Protein AF-A0A0J6RVB4-F1 (afdb_monomer_lite)

Foldseek 3Di:
DDDDDDPCPVVVVVVVVVVVVVVVCVVPPPPDDPVVVVVVVVVCVVVVCVVPVPPPPDPDPPPPVVVVVLLVVLVVLLVQLVVLLVLLLVLLVLDPDPQLSVLSVLLSVLSVVLNVLCVVPSVLCVLCVCVSPPLSNVSSVLSVVLSVLVPDPDRDVVVNVVSSVVSVVSSVVSVVSSVVSVPDPCVVVVVVVVVVVVVVVVCVVVPDDDDDDDDDDDDDDDD

Radius of gyration: 32.38 Å; chains: 1; bounding box: 74×53×108 Å

Organism: NCBI:txid270351

Sequence (223 aa):
MIRLPRPGAAADLWAGLAGGAFAPLAAFGLGLPLWVALPGAVLVFAGLRLVLAPRAPFEGLDRAALDGAALDLAGEVLAAARGDLARLREAARTVRAPEPRARLERLHAVAVATAERVEREPRRLNAARRLLTYYLPAAVRLGEGYRILEGAHRPDPARLAAAAAMIGNLDAVFSRHADRLDAPEIEGLDVELKLLADAIRAEERGGAPEPGPASPKDTASWR

InterPro domains:
  IPR018770 5-bromo-4-chloroindolyl phosphate hydrolysis protein [PF10112] (15-195)

Structure (mmCIF, N/CA/C/O backbone):
data_AF-A0A0J6RVB4-F1
#
_entry.id   AF-A0A0J6RVB4-F1
#
loop_
_atom_site.group_PDB
_atom_site.id
_atom_site.type_symbol
_atom_site.label_atom_id
_atom_site.label_alt_id
_atom_site.label_comp_id
_atom_site.label_asym_id
_atom_site.label_entity_id
_atom_site.label_seq_id
_atom_site.pdbx_PDB_ins_code
_atom_site.Cartn_x
_atom_site.Cartn_y
_atom_site.Cartn_z
_atom_site.occupancy
_atom_site.B_iso_or_equiv
_atom_site.auth_seq_id
_atom_site.auth_comp_id
_atom_site.auth_asym_id
_atom_site.auth_atom_id
_atom_site.pdbx_PDB_model_num
ATOM 1 N N . MET A 1 1 ? 55.584 -8.023 -18.024 1.00 41.16 1 MET A N 1
ATOM 2 C CA . MET A 1 1 ? 54.137 -8.084 -18.335 1.00 41.16 1 MET A CA 1
ATOM 3 C C . MET A 1 1 ? 53.705 -6.719 -18.848 1.00 41.16 1 MET A C 1
ATOM 5 O O . MET A 1 1 ? 53.807 -5.744 -18.119 1.00 41.16 1 MET A O 1
ATOM 9 N N . ILE A 1 2 ? 53.359 -6.647 -20.132 1.00 46.03 2 ILE A N 1
ATOM 10 C CA . ILE A 1 2 ? 53.139 -5.419 -20.909 1.00 46.03 2 ILE A CA 1
ATOM 11 C C . ILE A 1 2 ? 51.652 -5.053 -20.824 1.00 46.03 2 ILE A C 1
ATOM 13 O O . ILE A 1 2 ? 50.794 -5.889 -21.100 1.00 46.03 2 ILE A O 1
ATOM 17 N N . ARG A 1 3 ? 51.343 -3.825 -20.395 1.00 49.94 3 ARG A N 1
ATOM 18 C CA . ARG A 1 3 ? 49.974 -3.328 -20.200 1.00 49.94 3 ARG A CA 1
ATOM 19 C C . ARG A 1 3 ? 49.487 -2.702 -21.510 1.00 49.94 3 ARG A C 1
ATOM 21 O O . ARG A 1 3 ? 50.007 -1.670 -21.919 1.00 49.94 3 ARG A O 1
ATOM 28 N N . LEU A 1 4 ? 48.528 -3.344 -22.175 1.00 58.59 4 LEU A N 1
ATOM 29 C CA . LEU A 1 4 ? 47.932 -2.845 -23.417 1.00 58.59 4 LEU A CA 1
ATOM 30 C C . LEU A 1 4 ? 47.050 -1.601 -23.149 1.00 58.59 4 LEU A C 1
ATOM 32 O O . LEU A 1 4 ? 46.290 -1.602 -22.174 1.00 58.59 4 LEU A O 1
ATOM 36 N N . PRO A 1 5 ? 47.125 -0.549 -23.987 1.00 53.44 5 PRO A N 1
ATOM 37 C CA . PRO A 1 5 ? 46.263 0.630 -23.900 1.00 53.44 5 PRO A CA 1
ATOM 38 C C . PRO A 1 5 ? 44.838 0.343 -24.413 1.00 53.44 5 PRO A C 1
ATOM 40 O O . PRO A 1 5 ? 44.642 -0.410 -25.365 1.00 53.44 5 PRO A O 1
ATOM 43 N N . ARG A 1 6 ? 43.832 0.943 -23.758 1.00 57.62 6 ARG A N 1
ATOM 44 C CA . ARG A 1 6 ? 42.401 0.750 -24.055 1.00 57.62 6 ARG A CA 1
ATOM 45 C C . ARG A 1 6 ? 41.990 1.435 -25.377 1.00 57.62 6 ARG A C 1
ATOM 47 O O . ARG A 1 6 ? 42.339 2.598 -25.566 1.00 57.62 6 ARG A O 1
ATOM 54 N N . PRO A 1 7 ? 41.178 0.782 -26.232 1.00 48.16 7 PRO A N 1
ATOM 55 C CA . PRO A 1 7 ? 40.818 1.259 -27.577 1.00 48.16 7 PRO A CA 1
ATOM 56 C C . PRO A 1 7 ? 39.821 2.438 -27.637 1.00 48.16 7 PRO A C 1
ATOM 58 O O . PRO A 1 7 ? 39.434 2.839 -28.728 1.00 48.16 7 PRO A O 1
ATOM 61 N N . GLY A 1 8 ? 39.402 3.018 -26.505 1.00 48.09 8 GLY A N 1
ATOM 62 C CA . GLY A 1 8 ? 38.410 4.109 -26.472 1.00 48.09 8 GLY A CA 1
ATOM 63 C C . GLY A 1 8 ? 38.984 5.527 -26.588 1.00 48.09 8 GLY A C 1
ATOM 64 O O . GLY A 1 8 ? 38.311 6.423 -27.079 1.00 48.09 8 GLY A O 1
ATOM 65 N N . ALA A 1 9 ? 40.249 5.740 -26.210 1.00 49.03 9 ALA A N 1
ATOM 66 C CA . ALA A 1 9 ? 40.800 7.093 -26.058 1.00 49.03 9 ALA A CA 1
ATOM 67 C C . ALA A 1 9 ? 40.986 7.854 -27.387 1.00 49.03 9 ALA A C 1
ATOM 69 O O . ALA A 1 9 ? 40.991 9.081 -27.402 1.00 49.03 9 ALA A O 1
ATOM 70 N N . ALA A 1 10 ? 41.131 7.140 -28.509 1.00 45.62 10 ALA A N 1
ATOM 71 C CA . ALA A 1 10 ? 41.283 7.762 -29.823 1.00 45.62 10 ALA A CA 1
ATOM 72 C C . ALA A 1 10 ? 39.950 8.299 -30.371 1.00 45.62 10 ALA A C 1
ATOM 74 O O . ALA A 1 10 ? 39.941 9.333 -31.031 1.00 45.62 10 ALA A O 1
ATOM 75 N N . ALA A 1 11 ? 38.826 7.639 -30.070 1.00 49.59 11 ALA A N 1
ATOM 76 C CA . ALA A 1 11 ? 37.505 8.054 -30.543 1.00 49.59 11 ALA A CA 1
ATOM 77 C C . ALA A 1 11 ? 37.035 9.357 -29.868 1.00 49.59 11 ALA A C 1
ATOM 79 O O . ALA A 1 11 ? 36.482 10.232 -30.534 1.00 49.59 11 ALA A O 1
ATOM 80 N N . ASP A 1 12 ? 37.357 9.530 -28.583 1.00 47.81 12 ASP A N 1
ATOM 81 C CA . ASP A 1 12 ? 37.011 10.732 -27.813 1.00 47.81 12 ASP A CA 1
ATOM 82 C C . ASP A 1 12 ? 37.795 11.977 -28.276 1.00 47.81 12 ASP A C 1
ATOM 84 O O . ASP A 1 12 ? 37.281 13.098 -28.250 1.00 47.81 12 ASP A O 1
ATOM 88 N N . LEU A 1 13 ? 39.020 11.786 -28.784 1.00 51.34 13 LEU A N 1
ATOM 89 C CA . LEU A 1 13 ? 39.853 12.855 -29.349 1.00 51.34 13 LEU A CA 1
ATOM 90 C C . LEU A 1 13 ? 39.328 13.361 -30.704 1.00 51.34 13 LEU A C 1
ATOM 92 O O . LEU A 1 13 ? 39.342 14.568 -30.951 1.00 51.34 13 LEU A O 1
ATOM 96 N N . TRP A 1 14 ? 38.809 12.476 -31.561 1.00 45.69 14 TRP A N 1
ATOM 97 C CA . TRP A 1 14 ? 38.204 12.871 -32.841 1.00 45.69 14 TRP A CA 1
ATOM 98 C C . TRP A 1 14 ? 36.837 13.547 -32.661 1.00 45.69 14 TRP A C 1
ATOM 100 O O . TRP A 1 14 ? 36.524 14.500 -33.380 1.00 45.69 14 TRP A O 1
ATOM 110 N N . ALA A 1 15 ? 36.059 13.128 -31.658 1.00 46.69 15 ALA A N 1
ATOM 111 C CA . ALA A 1 15 ? 34.781 13.752 -31.313 1.00 46.69 15 ALA A CA 1
ATOM 112 C C . ALA A 1 15 ? 34.950 15.180 -30.753 1.00 46.69 15 ALA A C 1
ATOM 114 O O . ALA A 1 15 ? 34.171 16.074 -31.090 1.00 46.69 15 ALA A O 1
ATOM 115 N N . GLY A 1 16 ? 36.005 15.425 -29.965 1.00 43.97 16 GLY A N 1
ATOM 116 C CA . GLY A 1 16 ? 36.343 16.766 -29.471 1.00 43.97 16 GLY A CA 1
ATOM 117 C C . GLY A 1 16 ? 36.806 17.730 -30.573 1.00 43.97 16 GLY A C 1
ATOM 118 O O . GLY A 1 16 ? 36.459 18.912 -30.552 1.00 43.97 16 GLY A O 1
ATOM 119 N N . LEU A 1 17 ? 37.538 17.228 -31.573 1.00 45.09 17 LEU A N 1
ATOM 120 C CA . LEU A 1 17 ? 38.109 18.042 -32.653 1.00 45.09 17 LEU A CA 1
ATOM 121 C C . LEU A 1 17 ? 37.057 18.459 -33.700 1.00 45.09 17 LEU A C 1
ATOM 123 O O . LEU A 1 17 ? 37.093 19.586 -34.194 1.00 45.09 17 LEU A O 1
ATOM 127 N N . ALA A 1 18 ? 36.066 17.600 -33.968 1.00 46.75 18 ALA A N 1
ATOM 128 C CA . ALA A 1 18 ? 34.938 17.920 -34.847 1.00 46.75 18 ALA A CA 1
ATOM 129 C C . ALA A 1 18 ? 33.979 18.967 -34.239 1.00 46.75 18 ALA A C 1
ATOM 131 O O . ALA A 1 18 ? 33.452 19.814 -34.961 1.00 46.75 18 ALA A O 1
ATOM 132 N N . GLY A 1 19 ? 33.791 18.963 -32.913 1.00 40.56 19 GLY A N 1
ATOM 133 C CA . GLY A 1 19 ? 32.972 19.961 -32.212 1.00 40.56 19 GLY A CA 1
ATOM 134 C C . GLY A 1 19 ? 33.641 21.336 -32.085 1.00 40.56 19 GLY A C 1
ATOM 135 O O . GLY A 1 19 ? 32.970 22.362 -32.195 1.00 40.56 19 GLY A O 1
ATOM 136 N N . GLY A 1 20 ? 34.968 21.373 -31.907 1.00 45.72 20 GLY A N 1
ATOM 137 C CA . GLY A 1 20 ? 35.733 22.615 -31.736 1.00 45.72 20 GLY A CA 1
ATOM 138 C C . GLY A 1 20 ? 35.886 23.460 -33.008 1.00 45.72 20 GLY A C 1
ATOM 139 O O . GLY A 1 20 ? 35.972 24.684 -32.920 1.00 45.72 20 GLY A O 1
ATOM 140 N N . ALA A 1 21 ? 35.874 22.837 -34.192 1.00 46.41 21 ALA A N 1
ATOM 141 C CA . ALA A 1 21 ? 36.071 23.531 -35.471 1.00 46.41 21 ALA A CA 1
ATOM 142 C C . ALA A 1 21 ? 34.792 24.172 -36.048 1.00 46.41 21 ALA A C 1
ATOM 144 O O . ALA A 1 21 ? 34.880 25.072 -36.883 1.00 46.41 21 ALA A O 1
ATOM 145 N N . PHE A 1 22 ? 33.603 23.763 -35.593 1.00 46.84 22 PHE A N 1
ATOM 146 C CA . PHE A 1 22 ? 32.331 24.269 -36.124 1.00 46.84 22 PHE A CA 1
ATOM 147 C C . PHE A 1 22 ? 32.024 25.709 -35.674 1.00 46.84 22 PHE A C 1
ATOM 149 O O . PHE A 1 22 ? 31.502 26.517 -36.443 1.00 46.84 22 PHE A O 1
ATOM 156 N N . ALA A 1 23 ? 32.402 26.056 -34.442 1.00 42.44 23 ALA A N 1
ATOM 157 C CA . ALA A 1 23 ? 32.158 27.373 -33.858 1.00 42.44 23 ALA A CA 1
ATOM 158 C C . ALA A 1 23 ? 32.896 28.537 -34.569 1.00 42.44 23 ALA A C 1
ATOM 160 O O . ALA A 1 23 ? 32.249 29.550 -34.846 1.00 42.44 23 ALA A O 1
ATOM 161 N N . PRO A 1 24 ? 34.197 28.442 -34.925 1.00 43.59 24 PRO A N 1
ATOM 162 C CA . PRO A 1 24 ? 34.885 29.532 -35.623 1.00 43.59 24 PRO A CA 1
ATOM 163 C C . PRO A 1 24 ? 34.511 29.646 -37.111 1.00 43.59 24 PRO A C 1
ATOM 165 O O . PRO A 1 24 ? 34.445 30.761 -37.628 1.00 43.59 24 PRO A O 1
ATOM 168 N N . LEU A 1 25 ? 34.204 28.532 -37.791 1.00 43.38 25 LEU A N 1
ATOM 169 C CA . LEU A 1 25 ? 33.801 28.524 -39.208 1.00 43.38 25 LEU A CA 1
ATOM 170 C C . LEU A 1 25 ? 32.462 29.243 -39.442 1.00 43.38 25 LEU A C 1
ATOM 172 O O . LEU A 1 25 ? 32.324 29.987 -40.413 1.00 43.38 25 LEU A O 1
ATOM 176 N N . ALA A 1 26 ? 31.503 29.091 -38.523 1.00 43.50 26 ALA A N 1
ATOM 177 C CA . ALA A 1 26 ? 30.221 29.796 -38.582 1.00 43.50 26 ALA A CA 1
ATOM 178 C C . ALA A 1 26 ? 30.345 31.296 -38.248 1.00 43.50 26 ALA A C 1
ATOM 180 O O . ALA A 1 26 ? 29.621 32.115 -38.814 1.00 43.50 26 ALA A O 1
ATOM 181 N N . ALA A 1 27 ? 31.274 31.665 -37.359 1.00 44.88 27 ALA A N 1
ATOM 182 C CA . ALA A 1 27 ? 31.467 33.050 -36.928 1.00 44.88 27 ALA A CA 1
ATOM 183 C C . ALA A 1 27 ? 32.209 33.911 -37.968 1.00 44.88 27 ALA A C 1
ATOM 185 O O . ALA A 1 27 ? 31.836 35.063 -38.177 1.00 44.88 27 ALA A O 1
ATOM 186 N N . PHE A 1 28 ? 33.232 33.366 -38.640 1.00 49.12 28 PHE A N 1
ATOM 187 C CA . PHE A 1 28 ? 34.043 34.123 -39.607 1.00 49.12 28 PHE A CA 1
ATOM 188 C C . PHE A 1 28 ? 33.525 34.065 -41.056 1.00 49.12 28 PHE A C 1
ATOM 190 O O . PHE A 1 28 ? 33.861 34.947 -41.841 1.00 49.12 28 PHE A O 1
ATOM 197 N N . GLY A 1 29 ? 32.706 33.067 -41.424 1.00 48.53 29 GLY A N 1
ATOM 198 C CA . GLY A 1 29 ? 32.275 32.854 -42.814 1.00 48.53 29 GLY A CA 1
ATOM 199 C C . GLY A 1 29 ? 31.040 33.641 -43.279 1.00 48.53 29 GLY A C 1
ATOM 200 O O . GLY A 1 29 ? 30.936 33.930 -44.467 1.00 48.53 29 GLY A O 1
ATOM 201 N N . LEU A 1 30 ? 30.102 33.990 -42.384 1.00 45.28 30 LEU A N 1
ATOM 202 C CA . LEU A 1 30 ? 28.790 34.553 -42.771 1.00 45.28 30 LEU A CA 1
ATOM 203 C C . LEU A 1 30 ? 28.496 35.986 -42.282 1.00 45.28 30 LEU A C 1
ATOM 205 O O . LEU A 1 30 ? 27.428 36.510 -42.587 1.00 45.28 30 LEU A O 1
ATOM 209 N N . GLY A 1 31 ? 29.406 36.636 -41.544 1.00 48.66 31 GLY A N 1
ATOM 210 C CA . GLY A 1 31 ? 29.292 38.066 -41.202 1.00 48.66 31 GLY A CA 1
ATOM 211 C C . GLY A 1 31 ? 28.037 38.472 -40.409 1.00 48.66 31 GLY A C 1
ATOM 212 O O . GLY A 1 31 ? 27.556 39.594 -40.556 1.00 48.66 31 GLY A O 1
ATOM 213 N N . LEU A 1 32 ? 27.481 37.576 -39.586 1.00 47.69 32 LEU A N 1
ATOM 214 C CA . LEU A 1 32 ? 26.250 37.821 -38.825 1.00 47.69 32 LEU A CA 1
ATOM 215 C C . LEU A 1 32 ? 26.537 38.362 -37.406 1.00 47.69 32 LEU A C 1
ATOM 217 O O . LEU A 1 32 ? 27.448 37.873 -36.734 1.00 47.69 32 LEU A O 1
ATOM 221 N N . PRO A 1 33 ? 25.756 39.343 -36.909 1.00 51.59 33 PRO A N 1
ATOM 222 C CA . PRO A 1 33 ? 25.956 39.947 -35.592 1.00 51.59 33 PRO A CA 1
ATOM 223 C C . PRO A 1 33 ? 25.782 38.930 -34.449 1.00 51.59 33 PRO A C 1
ATOM 225 O O . PRO A 1 33 ? 24.832 38.143 -34.422 1.00 51.59 33 PRO A O 1
ATOM 228 N N . LEU A 1 34 ? 26.687 38.999 -33.463 1.00 47.97 34 LEU A N 1
ATOM 229 C CA . LEU A 1 34 ? 26.862 38.048 -32.347 1.00 47.97 34 LEU A CA 1
ATOM 230 C C . LEU A 1 34 ? 25.583 37.713 -31.557 1.00 47.97 34 LEU A C 1
ATOM 232 O O . LEU A 1 34 ? 25.482 36.640 -30.966 1.00 47.97 34 LEU A O 1
ATOM 236 N N . TRP A 1 35 ? 24.590 38.600 -31.566 1.00 49.06 35 TRP A N 1
ATOM 237 C CA . TRP A 1 35 ? 23.350 38.448 -30.804 1.00 49.06 35 TRP A CA 1
ATOM 238 C C . TRP A 1 35 ? 22.371 37.435 -31.422 1.00 49.06 35 TRP A C 1
ATOM 240 O O . TRP A 1 35 ? 21.562 36.863 -30.698 1.00 49.06 35 TRP A O 1
ATOM 250 N N . VAL A 1 36 ? 22.468 37.159 -32.729 1.00 47.66 36 VAL A N 1
ATOM 251 C CA . VAL A 1 36 ? 21.649 36.136 -33.420 1.00 47.66 36 VAL A CA 1
ATOM 252 C C . VAL A 1 36 ? 22.381 34.790 -33.488 1.00 47.66 36 VAL A C 1
ATOM 254 O O . VAL A 1 36 ? 21.761 33.728 -33.441 1.00 47.66 36 VAL A O 1
ATOM 257 N N . ALA A 1 37 ? 23.714 34.822 -33.520 1.00 46.19 37 ALA A N 1
ATOM 258 C CA . ALA A 1 37 ? 24.545 33.623 -33.552 1.00 46.19 37 ALA A CA 1
ATOM 259 C C . ALA A 1 37 ? 24.445 32.794 -32.258 1.00 46.19 37 ALA A C 1
ATOM 261 O O . ALA A 1 37 ? 24.482 31.568 -32.313 1.00 46.19 37 ALA A O 1
ATOM 262 N N . LEU A 1 38 ? 24.267 33.443 -31.103 1.00 49.16 38 LEU A N 1
ATOM 263 C CA . LEU A 1 38 ? 24.207 32.781 -29.795 1.00 49.16 38 LEU A CA 1
ATOM 264 C C . LEU A 1 38 ? 22.963 31.878 -29.628 1.00 49.16 38 LEU A C 1
ATOM 266 O O . LEU A 1 38 ? 23.134 30.697 -29.320 1.00 49.16 38 LEU A O 1
ATOM 270 N N . PRO A 1 39 ? 21.725 32.335 -29.911 1.00 48.72 39 PRO A N 1
ATOM 271 C CA . PRO A 1 39 ? 20.562 31.449 -29.916 1.00 48.72 39 PRO A CA 1
ATOM 272 C C . PRO A 1 39 ? 20.583 30.458 -31.086 1.00 48.72 39 PRO A C 1
ATOM 274 O O . PRO A 1 39 ? 20.174 29.316 -30.902 1.00 48.72 39 PRO A O 1
ATOM 277 N N . GLY A 1 40 ? 21.111 30.839 -32.256 1.00 47.38 40 GLY A N 1
ATOM 278 C CA . GLY A 1 40 ? 21.265 29.929 -33.396 1.00 47.38 40 GLY A CA 1
ATOM 279 C C . GLY A 1 40 ? 22.190 28.747 -33.094 1.00 47.38 40 GLY A C 1
ATOM 280 O O . GLY A 1 40 ? 21.853 27.608 -33.403 1.00 47.38 40 GLY A O 1
ATOM 281 N N . ALA A 1 41 ? 23.311 28.983 -32.409 1.00 50.09 41 ALA A N 1
ATOM 282 C CA . ALA A 1 41 ? 24.231 27.937 -31.975 1.00 50.09 41 ALA A CA 1
ATOM 283 C C . ALA A 1 41 ? 23.614 27.034 -30.899 1.00 50.09 41 ALA A C 1
ATOM 285 O O . ALA A 1 41 ? 23.809 25.825 -30.952 1.00 50.09 41 ALA A O 1
ATOM 286 N N . VAL A 1 42 ? 22.815 27.580 -29.973 1.00 55.62 42 VAL A N 1
ATOM 287 C CA . VAL A 1 42 ? 22.045 26.774 -29.006 1.00 55.62 42 VAL A CA 1
ATOM 288 C C . VAL A 1 42 ? 20.995 25.924 -29.720 1.00 55.62 42 VAL A C 1
ATOM 290 O O . VAL A 1 42 ? 20.834 24.756 -29.379 1.00 55.62 42 VAL A O 1
ATOM 293 N N . LEU A 1 43 ? 20.316 26.465 -30.734 1.00 52.69 43 LEU A N 1
ATOM 294 C CA . LEU A 1 43 ? 19.283 25.750 -31.483 1.00 52.69 43 LEU A CA 1
ATOM 295 C C . LEU A 1 43 ? 19.872 24.655 -32.378 1.00 52.69 43 LEU A C 1
ATOM 297 O O . LEU A 1 43 ? 19.313 23.568 -32.460 1.00 52.69 43 LEU A O 1
ATOM 301 N N . VAL A 1 44 ? 21.017 24.917 -33.012 1.00 54.47 44 VAL A N 1
ATOM 302 C CA . VAL A 1 44 ? 21.750 23.929 -33.813 1.00 54.47 44 VAL A CA 1
ATOM 303 C C . VAL A 1 44 ? 22.419 22.902 -32.908 1.00 54.47 44 VAL A C 1
ATOM 305 O O . VAL A 1 44 ? 22.363 21.725 -33.220 1.00 54.47 44 VAL A O 1
ATOM 308 N N . PHE A 1 45 ? 22.969 23.282 -31.754 1.00 53.16 45 PHE A N 1
ATOM 309 C CA . PHE A 1 45 ? 23.498 22.330 -30.773 1.00 53.16 45 PHE A CA 1
ATOM 310 C C . PHE A 1 45 ? 22.386 21.459 -30.180 1.00 53.16 45 PHE A C 1
ATOM 312 O O . PHE A 1 45 ? 22.562 20.253 -30.060 1.00 53.16 45 PHE A O 1
ATOM 319 N N . ALA A 1 46 ? 21.221 22.029 -29.867 1.00 55.72 46 ALA A N 1
ATOM 320 C CA . ALA A 1 46 ? 20.057 21.281 -29.399 1.00 55.72 46 ALA A CA 1
ATOM 321 C C . ALA A 1 46 ? 19.467 20.395 -30.503 1.00 55.72 46 ALA A C 1
ATOM 323 O O . ALA A 1 46 ? 19.166 19.234 -30.250 1.00 55.72 46 ALA A O 1
ATOM 324 N N . GLY A 1 47 ? 19.350 20.907 -31.729 1.00 53.16 47 GLY A N 1
ATOM 325 C CA . GLY A 1 47 ? 18.840 20.177 -32.888 1.00 53.16 47 GLY A CA 1
ATOM 326 C C . GLY A 1 47 ? 19.777 19.053 -33.317 1.00 53.16 47 GLY A C 1
ATOM 327 O O . GLY A 1 47 ? 19.336 17.925 -33.509 1.00 53.16 47 GLY A O 1
ATOM 328 N N . LEU A 1 48 ? 21.081 19.316 -33.367 1.00 54.78 48 LEU A N 1
ATOM 329 C CA . LEU A 1 48 ? 22.097 18.315 -33.666 1.00 54.78 48 LEU A CA 1
ATOM 330 C C . LEU A 1 48 ? 22.211 17.308 -32.521 1.00 54.78 48 LEU A C 1
ATOM 332 O O . LEU A 1 48 ? 22.296 16.123 -32.794 1.00 54.78 48 LEU A O 1
ATOM 336 N N . ARG A 1 49 ? 22.093 17.721 -31.252 1.00 53.72 49 ARG A N 1
ATOM 337 C CA . ARG A 1 49 ? 21.992 16.797 -30.109 1.00 53.72 49 ARG A CA 1
ATOM 338 C C . ARG A 1 49 ? 20.723 15.949 -30.158 1.00 53.72 49 ARG A C 1
ATOM 340 O O . ARG A 1 49 ? 20.775 14.807 -29.736 1.00 53.72 49 ARG A O 1
ATOM 347 N N . LEU A 1 50 ? 19.603 16.465 -30.662 1.00 57.03 50 LEU A N 1
ATOM 348 C CA . LEU A 1 50 ? 18.350 15.714 -30.805 1.00 57.03 50 LEU A CA 1
ATOM 349 C C . LEU A 1 50 ? 18.395 14.728 -31.987 1.00 57.03 50 LEU A C 1
ATOM 351 O O . LEU A 1 50 ? 17.757 13.681 -31.933 1.00 57.03 50 LEU A O 1
ATOM 355 N N . VAL A 1 51 ? 19.134 15.066 -33.049 1.00 56.38 51 VAL A N 1
ATOM 356 C CA . VAL A 1 51 ? 19.287 14.250 -34.267 1.00 56.38 51 VAL A CA 1
ATOM 357 C C . VAL A 1 51 ? 20.424 13.226 -34.142 1.00 56.38 51 VAL A C 1
ATOM 359 O O . VAL A 1 51 ? 20.273 12.109 -34.628 1.00 56.38 51 VAL A O 1
ATOM 362 N N . LEU A 1 52 ? 21.528 13.566 -33.464 1.00 50.31 52 LEU A N 1
ATOM 363 C CA . LEU A 1 52 ? 22.628 12.647 -33.128 1.00 50.31 52 LEU A CA 1
ATOM 364 C C . LEU A 1 52 ? 22.422 11.918 -31.797 1.00 50.31 52 LEU A C 1
ATOM 366 O O . LEU A 1 52 ? 23.185 10.996 -31.521 1.00 50.31 52 LEU A O 1
ATOM 370 N N . ALA A 1 53 ? 21.427 12.278 -30.975 1.00 44.31 53 ALA A N 1
ATOM 371 C CA . ALA A 1 53 ? 20.971 11.381 -29.920 1.00 44.31 53 ALA A CA 1
ATOM 372 C C . ALA A 1 53 ? 20.413 10.139 -30.622 1.00 44.31 53 ALA A C 1
ATOM 374 O O . ALA A 1 53 ? 19.375 10.236 -31.286 1.00 44.31 53 ALA A O 1
ATOM 375 N N . PRO A 1 54 ? 21.095 8.986 -30.529 1.00 41.50 54 PRO A N 1
ATOM 376 C CA . PRO A 1 54 ? 20.622 7.789 -31.182 1.00 41.50 54 PRO A CA 1
ATOM 377 C C . PRO A 1 54 ? 19.263 7.478 -30.570 1.00 41.50 54 PRO A C 1
ATOM 379 O O . PRO A 1 54 ? 19.127 7.293 -29.358 1.00 41.50 54 PRO A O 1
ATOM 382 N N . ARG A 1 55 ? 18.234 7.448 -31.415 1.00 49.62 55 ARG A N 1
ATOM 383 C CA . ARG A 1 55 ? 16.910 6.920 -31.083 1.00 49.62 55 ARG A CA 1
ATOM 384 C C . ARG A 1 55 ? 16.982 5.395 -30.915 1.00 49.62 55 ARG A C 1
ATOM 386 O O . ARG A 1 55 ? 16.314 4.660 -31.626 1.00 49.62 55 ARG A O 1
ATOM 393 N N . ALA A 1 56 ? 17.822 4.940 -29.990 1.00 54.44 56 ALA A N 1
ATOM 394 C CA . ALA A 1 56 ? 18.001 3.552 -29.586 1.00 54.44 56 ALA A CA 1
ATOM 395 C C . ALA A 1 56 ? 18.574 3.496 -28.153 1.00 54.44 56 ALA A C 1
ATOM 397 O O . ALA A 1 56 ? 19.758 3.208 -27.985 1.00 54.44 56 ALA A O 1
ATOM 398 N N . PRO A 1 57 ? 17.802 3.791 -27.085 1.00 46.03 57 PRO A N 1
ATOM 399 C CA . PRO A 1 57 ? 18.380 3.785 -25.742 1.00 46.03 57 PRO A CA 1
ATOM 400 C C . PRO A 1 57 ? 18.489 2.381 -25.115 1.00 46.03 57 PRO A C 1
ATOM 402 O O . PRO A 1 57 ? 19.078 2.265 -24.046 1.00 46.03 57 PRO A O 1
ATOM 405 N N . PHE A 1 58 ? 17.921 1.319 -25.711 1.00 49.91 58 PHE A N 1
ATOM 406 C CA . PHE A 1 58 ? 17.536 0.119 -24.941 1.00 49.91 58 PHE A CA 1
ATOM 407 C C . PHE A 1 58 ? 17.900 -1.252 -25.527 1.00 49.91 58 PHE A C 1
ATOM 409 O O . PHE A 1 58 ? 17.318 -2.252 -25.116 1.00 49.91 58 PHE A O 1
ATOM 416 N N . GLU A 1 59 ? 18.860 -1.369 -26.443 1.00 49.84 59 GLU A N 1
ATOM 417 C CA . GLU A 1 59 ? 19.167 -2.704 -26.992 1.00 49.84 59 GLU A CA 1
ATOM 418 C C . GLU A 1 59 ? 20.185 -3.513 -26.171 1.00 49.84 59 GLU A C 1
ATOM 420 O O . GLU A 1 59 ? 20.179 -4.746 -26.213 1.00 49.84 59 GLU A O 1
ATOM 425 N N . GLY A 1 60 ? 20.978 -2.861 -25.314 1.00 53.00 60 GLY A N 1
ATOM 426 C CA . GLY A 1 60 ? 21.983 -3.570 -24.514 1.00 53.00 60 GLY A CA 1
ATOM 427 C C . GLY A 1 60 ? 22.685 -2.782 -23.413 1.00 53.00 60 GLY A C 1
ATOM 428 O O . GLY A 1 60 ? 23.627 -3.311 -22.829 1.00 53.00 60 GLY A O 1
ATOM 429 N N . LEU A 1 61 ? 22.246 -1.556 -23.098 1.00 51.00 61 LEU A N 1
ATOM 430 C CA . LEU A 1 61 ? 22.736 -0.816 -21.933 1.00 51.00 61 LEU A CA 1
ATOM 431 C C . LEU A 1 61 ? 22.134 -1.426 -20.660 1.00 51.00 61 LEU A C 1
ATOM 433 O O . LEU A 1 61 ? 21.128 -0.985 -20.117 1.00 51.00 61 LEU A O 1
ATOM 437 N N . ASP A 1 62 ? 22.798 -2.504 -20.258 1.00 53.06 62 ASP A N 1
ATOM 438 C CA . ASP A 1 62 ? 22.911 -3.004 -18.901 1.00 53.06 62 ASP A CA 1
ATOM 439 C C . ASP A 1 62 ? 21.621 -3.552 -18.281 1.00 53.06 62 ASP A C 1
ATOM 441 O O . ASP A 1 62 ? 21.245 -3.191 -17.174 1.00 53.06 62 ASP A O 1
ATOM 445 N N . ARG A 1 63 ? 20.952 -4.499 -18.963 1.00 56.56 63 ARG A N 1
ATOM 446 C CA . ARG A 1 63 ? 19.860 -5.286 -18.345 1.00 56.56 63 ARG A CA 1
ATOM 447 C C . ARG A 1 63 ? 20.275 -5.840 -16.980 1.00 56.56 63 ARG A C 1
ATOM 449 O O . ARG A 1 63 ? 19.473 -5.804 -16.066 1.00 56.56 63 ARG A O 1
ATOM 456 N N . ALA A 1 64 ? 21.535 -6.257 -16.823 1.00 61.56 64 ALA A N 1
ATOM 457 C CA . ALA A 1 64 ? 22.074 -6.719 -15.548 1.00 61.56 64 ALA A CA 1
ATOM 458 C C . ALA A 1 64 ? 22.162 -5.602 -14.488 1.00 61.56 64 ALA A C 1
ATOM 460 O O . ALA A 1 64 ? 21.764 -5.832 -13.348 1.00 61.56 64 ALA A O 1
ATOM 461 N N . ALA A 1 65 ? 22.623 -4.393 -14.833 1.00 62.19 65 ALA A N 1
ATOM 462 C CA . ALA A 1 65 ? 22.629 -3.272 -13.886 1.00 62.19 65 ALA A CA 1
ATOM 463 C C . ALA A 1 65 ? 21.226 -2.700 -13.618 1.00 62.19 65 ALA A C 1
ATOM 465 O O . ALA A 1 65 ? 20.949 -2.274 -12.500 1.00 62.19 65 ALA A O 1
ATOM 466 N N . LEU A 1 66 ? 20.324 -2.724 -14.602 1.00 64.38 66 LEU A N 1
ATOM 467 C CA . LEU A 1 66 ? 18.914 -2.360 -14.439 1.00 64.38 66 LEU A CA 1
ATOM 468 C C . LEU A 1 66 ? 18.172 -3.381 -13.570 1.00 64.38 66 LEU A C 1
ATOM 470 O O . LEU A 1 66 ? 17.400 -2.982 -12.704 1.00 64.38 66 LEU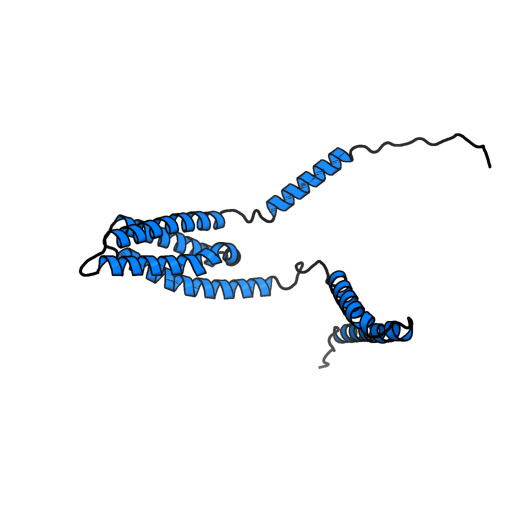 A O 1
ATOM 474 N N . ASP A 1 67 ? 18.432 -4.677 -13.756 1.00 70.88 67 ASP A N 1
ATOM 475 C CA . ASP A 1 67 ? 17.891 -5.750 -12.919 1.00 70.88 67 ASP A CA 1
ATOM 476 C C . ASP A 1 67 ? 18.462 -5.655 -11.492 1.00 70.88 67 ASP A C 1
ATOM 478 O O . ASP A 1 67 ? 17.708 -5.790 -10.533 1.00 70.88 67 ASP A O 1
ATOM 482 N N . GLY A 1 68 ? 19.754 -5.336 -11.329 1.00 76.50 68 GLY A N 1
ATOM 483 C CA . GLY A 1 68 ? 20.376 -5.069 -10.025 1.00 76.50 68 GLY A CA 1
ATOM 484 C C . GLY A 1 68 ? 19.760 -3.865 -9.304 1.00 76.50 68 GLY A C 1
ATOM 485 O O . GLY A 1 68 ? 19.317 -3.984 -8.167 1.00 76.50 68 GLY A O 1
ATOM 486 N N . ALA A 1 69 ? 19.622 -2.729 -9.990 1.00 76.81 69 ALA A N 1
ATOM 487 C CA . ALA A 1 69 ? 18.968 -1.546 -9.431 1.00 76.81 69 ALA A CA 1
ATOM 488 C C . ALA A 1 69 ? 17.477 -1.788 -9.119 1.00 76.81 69 ALA A C 1
ATOM 490 O O . ALA A 1 69 ? 16.953 -1.265 -8.135 1.00 76.81 69 ALA A O 1
ATOM 491 N N . ALA A 1 70 ? 16.780 -2.586 -9.935 1.00 78.06 70 ALA A N 1
ATOM 492 C CA . ALA A 1 70 ? 15.398 -2.982 -9.677 1.00 78.06 70 ALA A CA 1
ATOM 493 C C . ALA A 1 70 ? 15.285 -3.909 -8.457 1.00 78.06 70 ALA A C 1
ATOM 495 O O . ALA A 1 70 ? 14.345 -3.756 -7.677 1.00 78.06 70 ALA A O 1
ATOM 496 N N . LEU A 1 71 ? 16.236 -4.831 -8.275 1.00 85.00 71 LEU A N 1
ATOM 497 C CA . LEU A 1 71 ? 16.337 -5.701 -7.101 1.00 85.00 71 LEU A CA 1
ATOM 498 C C . LEU A 1 71 ? 16.571 -4.894 -5.822 1.00 85.00 71 LEU A C 1
ATOM 500 O O . LEU A 1 71 ? 15.839 -5.087 -4.851 1.00 85.00 71 LEU A O 1
ATOM 504 N N . ASP A 1 72 ? 17.525 -3.964 -5.838 1.00 86.94 72 ASP A N 1
ATOM 505 C CA . ASP A 1 72 ? 17.833 -3.108 -4.686 1.00 86.94 72 ASP A CA 1
ATOM 506 C C . ASP A 1 72 ? 16.613 -2.263 -4.292 1.00 86.94 72 ASP A C 1
ATOM 508 O O . ASP A 1 72 ? 16.168 -2.272 -3.142 1.00 86.94 72 ASP A O 1
ATOM 512 N N . LEU A 1 73 ? 15.988 -1.613 -5.276 1.00 84.81 73 LEU A N 1
ATOM 513 C CA . LEU A 1 73 ? 14.797 -0.794 -5.070 1.00 84.81 73 LEU A CA 1
ATOM 514 C C . LEU A 1 73 ? 13.590 -1.616 -4.597 1.00 84.81 73 LEU A C 1
ATOM 516 O O . LEU A 1 73 ? 12.808 -1.150 -3.764 1.00 84.81 73 LEU A O 1
ATOM 520 N N . ALA A 1 74 ? 13.414 -2.834 -5.117 1.00 88.06 74 ALA A N 1
ATOM 521 C CA . ALA A 1 74 ? 12.383 -3.751 -4.640 1.00 88.06 74 ALA A CA 1
ATOM 522 C C . ALA A 1 74 ? 12.645 -4.146 -3.187 1.00 88.06 74 ALA A C 1
ATOM 524 O O . ALA A 1 74 ? 11.716 -4.122 -2.382 1.00 88.06 74 ALA A O 1
ATOM 525 N N . GLY A 1 75 ? 13.899 -4.433 -2.831 1.00 89.81 75 GLY A N 1
ATOM 526 C CA . GLY A 1 75 ? 14.317 -4.712 -1.462 1.00 89.81 75 GLY A CA 1
ATOM 527 C C . GLY A 1 75 ? 13.963 -3.579 -0.499 1.00 89.81 75 GLY A C 1
ATOM 528 O O . GLY A 1 75 ? 13.326 -3.829 0.526 1.00 89.81 75 GLY A O 1
ATOM 529 N N . GLU A 1 76 ? 14.295 -2.336 -0.853 1.00 91.44 76 GLU A N 1
ATOM 530 C CA . GLU A 1 76 ? 13.979 -1.146 -0.051 1.00 91.44 76 GLU A CA 1
ATOM 531 C C . GLU A 1 76 ? 12.469 -0.944 0.128 1.00 91.44 76 GLU A C 1
ATOM 533 O O . GLU A 1 76 ? 11.981 -0.784 1.252 1.00 91.44 76 GLU A O 1
ATOM 538 N N . VAL A 1 77 ? 11.705 -0.992 -0.970 1.00 90.50 77 VAL A N 1
ATOM 539 C CA . VAL A 1 77 ? 10.247 -0.806 -0.921 1.00 90.50 77 VAL A CA 1
ATOM 540 C C . VAL A 1 77 ? 9.581 -1.927 -0.126 1.00 90.50 77 VAL A C 1
ATOM 542 O O . VAL A 1 77 ? 8.690 -1.654 0.678 1.00 90.50 77 VAL A O 1
ATOM 545 N N . LEU A 1 78 ? 10.015 -3.177 -0.301 1.00 93.06 78 LEU A N 1
ATOM 546 C CA . LEU A 1 78 ? 9.491 -4.314 0.453 1.00 93.06 78 LEU A CA 1
ATOM 547 C C . LEU A 1 78 ? 9.866 -4.235 1.934 1.00 93.06 78 LEU A C 1
ATOM 549 O O . LEU A 1 78 ? 9.045 -4.580 2.779 1.00 93.06 78 LEU A O 1
ATOM 553 N N . ALA A 1 79 ? 11.067 -3.770 2.282 1.00 93.56 79 ALA A N 1
ATOM 554 C CA . ALA A 1 79 ? 11.458 -3.565 3.674 1.00 93.56 79 ALA A CA 1
ATOM 555 C C . ALA A 1 79 ? 10.551 -2.537 4.368 1.00 93.56 79 ALA A C 1
ATOM 557 O O . ALA A 1 79 ? 10.023 -2.819 5.447 1.00 93.56 79 ALA A O 1
ATOM 558 N N . ALA A 1 80 ? 10.295 -1.396 3.720 1.00 91.69 80 ALA A N 1
ATOM 559 C CA . ALA A 1 80 ? 9.353 -0.398 4.222 1.00 91.69 80 ALA A CA 1
ATOM 560 C C . ALA A 1 80 ? 7.923 -0.964 4.322 1.00 91.69 80 ALA A C 1
ATOM 562 O O . ALA A 1 80 ? 7.278 -0.862 5.369 1.00 91.69 80 ALA A O 1
ATOM 563 N N . ALA A 1 81 ? 7.460 -1.644 3.269 1.00 92.69 81 ALA A N 1
ATOM 564 C CA . ALA A 1 81 ? 6.128 -2.235 3.224 1.00 92.69 81 ALA A CA 1
ATOM 565 C C . ALA A 1 81 ? 5.919 -3.296 4.313 1.00 92.69 81 ALA A C 1
ATOM 567 O O . ALA A 1 81 ? 4.850 -3.330 4.912 1.00 92.69 81 ALA A O 1
ATOM 568 N N . ARG A 1 82 ? 6.920 -4.128 4.637 1.00 93.75 82 ARG A N 1
ATOM 569 C CA . ARG A 1 82 ? 6.829 -5.112 5.735 1.00 93.75 82 ARG A CA 1
ATOM 570 C C . ARG A 1 82 ? 6.530 -4.442 7.080 1.00 93.75 82 ARG A C 1
ATOM 572 O O . ARG A 1 82 ? 5.695 -4.945 7.833 1.00 93.75 82 ARG A O 1
ATOM 579 N N . GLY A 1 83 ? 7.155 -3.296 7.360 1.00 94.44 83 GLY A N 1
ATOM 580 C CA . GLY A 1 83 ? 6.855 -2.497 8.551 1.00 94.44 83 GLY A CA 1
ATOM 581 C C . GLY A 1 83 ? 5.409 -1.994 8.566 1.00 94.44 83 GLY A C 1
ATOM 582 O O . GLY A 1 83 ? 4.718 -2.095 9.582 1.00 94.44 83 GLY A O 1
ATOM 583 N N . ASP A 1 84 ? 4.914 -1.512 7.429 1.00 93.50 84 ASP A N 1
ATOM 584 C CA . ASP A 1 84 ? 3.533 -1.036 7.303 1.00 93.50 84 ASP A CA 1
ATOM 585 C C . ASP A 1 84 ? 2.499 -2.163 7.374 1.00 93.50 84 ASP A C 1
ATOM 587 O O . ASP A 1 84 ? 1.463 -2.004 8.016 1.00 93.50 84 ASP A O 1
ATOM 591 N N . LEU A 1 85 ? 2.786 -3.325 6.785 1.00 95.00 85 LEU A N 1
ATOM 592 C CA . LEU A 1 85 ? 1.947 -4.521 6.865 1.00 95.00 85 LEU A CA 1
ATOM 593 C C . LEU A 1 85 ? 1.772 -4.973 8.317 1.00 95.00 85 LEU A C 1
ATOM 595 O O . LEU A 1 85 ? 0.647 -5.225 8.753 1.00 95.00 85 LEU A O 1
ATOM 599 N N . ALA A 1 86 ? 2.859 -5.010 9.092 1.00 96.00 86 ALA A N 1
ATOM 600 C CA . ALA A 1 86 ? 2.799 -5.349 10.511 1.00 96.00 86 ALA A CA 1
ATOM 601 C C . ALA A 1 86 ? 1.908 -4.368 11.294 1.00 96.00 86 ALA A C 1
ATOM 603 O O . ALA A 1 86 ? 1.045 -4.798 12.065 1.00 96.00 86 ALA A O 1
ATOM 604 N N . ARG A 1 87 ? 2.058 -3.060 11.048 1.00 94.88 87 ARG A N 1
ATOM 605 C CA . ARG A 1 87 ? 1.225 -2.024 11.679 1.00 94.88 87 ARG A CA 1
ATOM 606 C C . ARG A 1 87 ? -0.239 -2.112 11.266 1.00 94.88 87 ARG A C 1
ATOM 608 O O . ARG A 1 87 ? -1.117 -2.011 12.118 1.00 94.88 87 ARG A O 1
ATOM 615 N N . LEU A 1 88 ? -0.518 -2.359 9.987 1.00 93.94 88 LEU A N 1
ATOM 616 C CA . LEU A 1 88 ? -1.881 -2.523 9.485 1.00 93.94 88 LEU A CA 1
ATOM 617 C C . LEU A 1 88 ? -2.561 -3.740 10.122 1.00 93.94 88 LEU A C 1
ATOM 619 O O . LEU A 1 88 ? -3.719 -3.655 10.528 1.00 93.94 88 LEU A O 1
ATOM 623 N N . ARG A 1 89 ? -1.834 -4.855 10.261 1.00 95.75 89 ARG A N 1
ATOM 624 C CA . ARG A 1 89 ? -2.327 -6.062 10.938 1.00 95.75 89 ARG A CA 1
ATOM 625 C C . ARG A 1 89 ? -2.660 -5.798 12.402 1.00 95.75 89 ARG A C 1
ATOM 627 O O . ARG A 1 89 ? -3.649 -6.325 12.905 1.00 95.75 89 ARG A O 1
ATOM 634 N N . GLU A 1 90 ? -1.831 -5.021 13.088 1.00 95.12 90 GLU A N 1
ATOM 635 C CA . GLU A 1 90 ? -2.069 -4.655 14.484 1.00 95.12 90 GLU A CA 1
ATOM 636 C C . GLU A 1 90 ? -3.265 -3.708 14.628 1.00 95.12 90 GLU A C 1
ATOM 638 O O . GLU A 1 90 ? -4.152 -3.938 15.454 1.00 95.12 90 GLU A O 1
ATOM 643 N N . ALA A 1 91 ? -3.361 -2.699 13.760 1.00 90.81 91 ALA A N 1
ATOM 644 C CA . ALA A 1 91 ? -4.519 -1.815 13.696 1.00 90.81 91 ALA A CA 1
ATOM 645 C C . ALA A 1 91 ? -5.815 -2.608 13.455 1.00 90.81 91 ALA A C 1
ATOM 647 O O . ALA A 1 91 ? -6.803 -2.396 14.150 1.00 90.81 91 ALA A O 1
ATOM 648 N N . ALA A 1 92 ? -5.800 -3.583 12.542 1.00 91.94 92 ALA A N 1
ATOM 649 C CA . ALA A 1 92 ? -6.953 -4.438 12.273 1.00 91.94 92 ALA A CA 1
ATOM 650 C C . ALA A 1 92 ? -7.376 -5.269 13.500 1.00 91.94 92 ALA A C 1
ATOM 652 O O . ALA A 1 92 ? -8.563 -5.353 13.808 1.00 91.94 92 ALA A O 1
ATOM 653 N N . ARG A 1 93 ? -6.418 -5.856 14.234 1.00 93.69 93 ARG A N 1
ATOM 654 C CA . ARG A 1 93 ? -6.708 -6.698 15.411 1.00 93.69 93 ARG A CA 1
ATOM 655 C C . ARG A 1 93 ? -7.247 -5.924 16.610 1.00 93.69 93 ARG A C 1
ATOM 657 O O . ARG A 1 93 ? -7.961 -6.502 17.428 1.00 93.69 93 ARG A O 1
ATOM 664 N N . THR A 1 94 ? -6.883 -4.654 16.724 1.00 92.00 94 THR A N 1
ATOM 665 C CA . THR A 1 94 ? -7.219 -3.804 17.874 1.00 92.00 94 THR A CA 1
ATOM 666 C C . THR A 1 94 ? -8.539 -3.051 17.711 1.00 92.00 94 THR A C 1
ATOM 668 O O . THR A 1 94 ? -9.090 -2.587 18.710 1.00 92.00 94 THR A O 1
ATOM 671 N N . VAL A 1 95 ? -9.067 -2.961 16.488 1.00 90.44 95 VAL A N 1
ATOM 672 C CA . VAL A 1 95 ? -10.405 -2.423 16.199 1.00 90.44 95 VAL A CA 1
ATOM 673 C C . VAL A 1 95 ? -11.479 -3.367 16.748 1.00 90.44 95 VAL A C 1
ATOM 675 O O . VAL A 1 95 ? -11.453 -4.577 16.497 1.00 90.44 95 VAL A O 1
ATOM 678 N N . ARG A 1 96 ? -12.443 -2.817 17.493 1.00 89.69 96 ARG A N 1
ATOM 679 C CA . ARG A 1 96 ? -13.539 -3.579 18.117 1.00 89.69 96 ARG A CA 1
ATOM 680 C C . ARG A 1 96 ? -14.713 -3.765 17.164 1.00 89.69 96 ARG A C 1
ATOM 682 O O . ARG A 1 96 ? -15.329 -4.830 17.163 1.00 89.69 96 ARG A O 1
ATOM 689 N N . ALA A 1 97 ? -15.020 -2.753 16.353 1.00 88.69 97 ALA A N 1
ATOM 690 C CA . ALA A 1 97 ? -16.091 -2.816 15.368 1.00 88.69 97 ALA A CA 1
ATOM 691 C C . ALA A 1 97 ? -15.817 -3.901 14.299 1.00 88.69 97 ALA A C 1
ATOM 693 O O . ALA A 1 97 ? -14.779 -3.858 13.633 1.00 88.69 97 ALA A O 1
ATOM 694 N N . PRO A 1 98 ? -16.742 -4.856 14.075 1.00 89.00 98 PRO A N 1
ATOM 695 C CA . PRO A 1 98 ? -16.481 -6.021 13.224 1.00 89.00 98 PRO A CA 1
ATOM 696 C C . PRO A 1 98 ? -16.314 -5.661 11.742 1.00 89.00 98 PRO A C 1
ATOM 698 O O . PRO A 1 98 ? -15.526 -6.279 11.031 1.00 89.00 98 PRO A O 1
ATOM 701 N N . GLU A 1 99 ? -17.038 -4.650 11.268 1.00 90.56 99 GLU A N 1
ATOM 702 C CA . GLU A 1 99 ? -17.089 -4.302 9.849 1.00 90.56 99 GLU A CA 1
ATOM 703 C C . GLU A 1 99 ? -15.827 -3.556 9.355 1.00 90.56 99 GLU A C 1
ATOM 705 O O . GLU A 1 99 ? -15.200 -4.031 8.399 1.00 90.56 99 GLU A O 1
ATOM 710 N N . PRO A 1 100 ? -15.341 -2.496 10.036 1.00 88.12 100 PRO A N 1
ATOM 711 C CA . PRO A 1 100 ? -14.062 -1.863 9.709 1.00 88.12 100 PRO A CA 1
ATOM 712 C C . PRO A 1 100 ? -12.877 -2.804 9.920 1.00 88.12 100 PRO A C 1
ATOM 714 O O . PRO A 1 100 ? -11.936 -2.790 9.126 1.00 88.12 100 PRO A O 1
ATOM 717 N N . ARG A 1 101 ? -12.938 -3.665 10.944 1.00 92.50 101 ARG A N 1
ATOM 718 C CA . ARG A 1 101 ? -11.937 -4.708 11.171 1.00 92.50 101 ARG A CA 1
ATOM 719 C C . ARG A 1 101 ? -11.818 -5.647 9.974 1.00 92.50 101 ARG A C 1
ATOM 721 O O . ARG A 1 101 ? -10.719 -5.809 9.453 1.00 92.50 101 ARG A O 1
ATOM 728 N N . ALA A 1 102 ? -12.929 -6.209 9.498 1.00 92.56 102 ALA A N 1
ATOM 729 C CA . ALA A 1 102 ? -12.918 -7.119 8.353 1.00 92.56 102 ALA A CA 1
ATOM 730 C C . ALA A 1 102 ? -12.351 -6.453 7.084 1.00 92.56 102 ALA A C 1
ATOM 732 O O . ALA A 1 102 ? -11.638 -7.092 6.311 1.00 92.56 102 ALA A O 1
ATOM 733 N N . ARG A 1 103 ? -12.625 -5.158 6.873 1.00 90.88 103 ARG A N 1
ATOM 734 C CA . ARG A 1 103 ? -12.044 -4.377 5.766 1.00 90.88 103 ARG A CA 1
ATOM 735 C C . ARG A 1 103 ? -10.531 -4.196 5.910 1.00 90.88 103 ARG A C 1
ATOM 737 O O . ARG A 1 103 ? -9.801 -4.404 4.947 1.00 90.88 103 ARG A O 1
ATOM 744 N N . LEU A 1 104 ? -10.042 -3.846 7.102 1.00 92.06 104 LEU A N 1
ATOM 745 C CA . LEU A 1 104 ? -8.602 -3.715 7.364 1.00 92.06 104 LEU A CA 1
ATOM 746 C C . LEU A 1 104 ? -7.867 -5.058 7.228 1.00 92.06 104 LEU A C 1
ATOM 748 O O . LEU A 1 104 ? -6.752 -5.097 6.711 1.00 92.06 104 LEU A O 1
ATOM 752 N N . GLU A 1 105 ? -8.494 -6.163 7.639 1.00 93.44 105 GLU A N 1
ATOM 753 C CA . GLU A 1 105 ? -7.955 -7.517 7.452 1.00 93.44 105 GLU A CA 1
ATOM 754 C C . GLU A 1 105 ? -7.846 -7.885 5.961 1.00 93.44 105 GLU A C 1
ATOM 756 O O . GLU A 1 105 ? -6.814 -8.416 5.541 1.00 93.44 105 GLU A O 1
ATOM 761 N N . ARG A 1 106 ? -8.852 -7.545 5.139 1.00 92.31 106 ARG A N 1
ATOM 762 C CA . ARG A 1 106 ? -8.784 -7.720 3.676 1.00 92.31 106 ARG A CA 1
ATOM 763 C C . ARG A 1 106 ? -7.698 -6.865 3.035 1.00 92.31 106 ARG A C 1
ATOM 765 O O . ARG A 1 106 ? -6.894 -7.395 2.272 1.00 92.31 106 ARG A O 1
ATOM 772 N N . LEU A 1 107 ? -7.622 -5.583 3.392 1.00 91.12 107 LEU A N 1
ATOM 773 C CA . LEU A 1 107 ? -6.559 -4.679 2.944 1.00 91.12 107 LEU A CA 1
ATOM 774 C C . LEU A 1 107 ? -5.171 -5.257 3.234 1.00 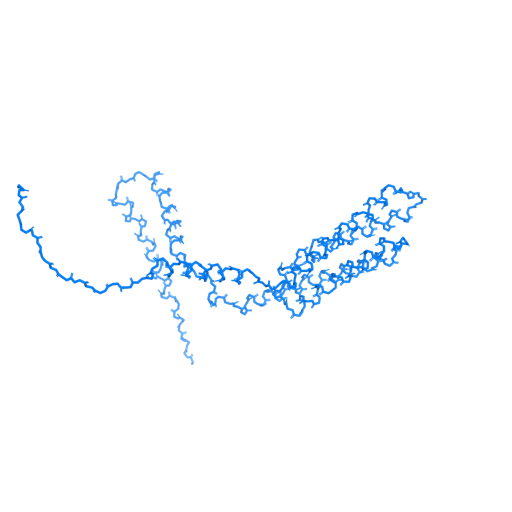91.12 107 LEU A C 1
ATOM 776 O O . LEU A 1 107 ? -4.314 -5.289 2.351 1.00 91.12 107 LEU A O 1
ATOM 780 N N . HIS A 1 108 ? -4.967 -5.760 4.453 1.00 93.38 108 HIS A N 1
ATOM 781 C CA . HIS A 1 108 ? -3.729 -6.427 4.835 1.00 93.38 108 HIS A CA 1
ATOM 782 C C . HIS A 1 108 ? -3.455 -7.660 3.962 1.00 93.38 108 HIS A C 1
ATOM 784 O O . HIS A 1 108 ? -2.349 -7.798 3.449 1.00 93.38 108 HIS A O 1
ATOM 790 N N . ALA A 1 109 ? -4.443 -8.534 3.752 1.00 92.75 109 ALA A N 1
ATOM 791 C CA . ALA A 1 109 ? -4.276 -9.732 2.926 1.00 92.75 109 ALA A CA 1
ATOM 792 C C . ALA A 1 109 ? -3.884 -9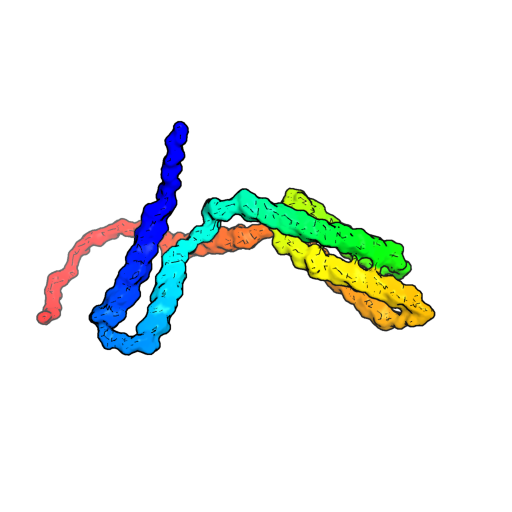.398 1.474 1.00 92.75 109 ALA A C 1
ATOM 794 O O . ALA A 1 109 ? -2.935 -9.975 0.943 1.00 92.75 109 ALA A O 1
ATOM 795 N N . VAL A 1 110 ? -4.553 -8.421 0.855 1.00 90.25 110 VAL A N 1
ATOM 796 C CA . VAL A 1 110 ? -4.249 -7.957 -0.510 1.00 90.25 110 VAL A CA 1
ATOM 797 C C . VAL A 1 110 ? -2.846 -7.353 -0.595 1.00 90.25 110 VAL A C 1
ATOM 799 O O . VAL A 1 110 ? -2.104 -7.602 -1.551 1.00 90.25 110 VAL A O 1
ATOM 802 N N . ALA A 1 111 ? -2.460 -6.565 0.407 1.00 89.62 111 ALA A N 1
ATOM 803 C CA . ALA A 1 111 ? -1.148 -5.938 0.463 1.00 89.62 111 ALA A CA 1
ATOM 804 C C . ALA A 1 111 ? -0.020 -6.970 0.642 1.00 89.62 111 ALA A C 1
ATOM 806 O O . ALA A 1 111 ? 0.990 -6.873 -0.054 1.00 89.62 111 ALA A O 1
ATOM 807 N N . VAL A 1 112 ? -0.211 -7.985 1.496 1.00 92.94 112 VAL A N 1
ATOM 808 C CA . VAL A 1 112 ? 0.725 -9.116 1.653 1.00 92.94 112 VAL A CA 1
ATOM 809 C C . VAL A 1 112 ? 0.888 -9.863 0.333 1.00 92.94 112 VAL A C 1
ATOM 811 O O . VAL A 1 112 ? 2.007 -9.985 -0.156 1.00 92.94 112 VAL A O 1
ATOM 814 N N . ALA A 1 113 ? -0.214 -10.274 -0.300 1.00 90.50 113 ALA A N 1
ATOM 815 C CA . ALA A 1 113 ? -0.167 -10.991 -1.575 1.00 90.50 113 ALA A CA 1
ATOM 816 C C . ALA A 1 113 ? 0.521 -10.171 -2.683 1.00 90.50 113 ALA A C 1
ATOM 818 O O . ALA A 1 113 ? 1.177 -10.707 -3.577 1.00 90.50 113 ALA A O 1
ATOM 819 N N . THR A 1 114 ? 0.385 -8.845 -2.644 1.00 88.00 114 THR A N 1
ATOM 820 C CA . THR A 1 114 ? 1.079 -7.939 -3.567 1.00 88.00 114 THR A CA 1
ATOM 821 C C . THR A 1 114 ? 2.576 -7.864 -3.277 1.00 88.00 114 THR A C 1
ATOM 823 O O . THR A 1 114 ? 3.372 -7.969 -4.208 1.00 88.00 114 THR A O 1
ATOM 826 N N . ALA A 1 115 ? 2.971 -7.740 -2.010 1.00 89.81 115 ALA A N 1
ATOM 827 C CA . ALA A 1 115 ? 4.376 -7.740 -1.614 1.00 89.81 115 ALA A CA 1
ATOM 828 C C . ALA A 1 115 ? 5.073 -9.066 -1.974 1.00 89.81 115 ALA A C 1
ATOM 830 O O . ALA A 1 115 ? 6.137 -9.043 -2.584 1.00 89.81 115 ALA A O 1
ATOM 831 N N . GLU A 1 116 ? 4.439 -10.212 -1.709 1.00 90.69 116 GLU A N 1
ATOM 832 C CA . GLU A 1 116 ? 4.960 -11.543 -2.064 1.00 90.69 116 GLU A CA 1
ATOM 833 C C . GLU A 1 116 ? 5.123 -11.733 -3.580 1.00 90.69 116 GLU A C 1
ATOM 835 O O . GLU A 1 116 ? 6.031 -12.427 -4.040 1.00 90.69 116 GLU A O 1
ATOM 840 N N . ARG A 1 117 ? 4.241 -11.130 -4.388 1.00 87.19 117 ARG A N 1
ATOM 841 C CA . ARG A 1 117 ? 4.372 -11.136 -5.855 1.00 87.19 117 ARG A CA 1
ATOM 842 C C . ARG A 1 117 ? 5.590 -10.339 -6.313 1.00 87.19 117 ARG A C 1
ATOM 844 O O . ARG A 1 117 ? 6.327 -10.821 -7.165 1.00 87.19 117 ARG A O 1
ATOM 851 N N . VAL A 1 118 ? 5.812 -9.160 -5.737 1.00 87.69 118 VAL A N 1
ATOM 852 C CA . VAL A 1 118 ? 6.984 -8.321 -6.042 1.00 87.69 118 VAL A CA 1
ATOM 853 C C . VAL A 1 118 ? 8.280 -8.975 -5.561 1.00 87.69 118 VAL A C 1
ATOM 855 O O . VAL A 1 118 ? 9.298 -8.864 -6.231 1.00 87.69 118 VAL A O 1
ATOM 858 N N . GLU A 1 119 ? 8.247 -9.690 -4.437 1.00 88.25 119 GLU A N 1
ATOM 859 C CA . GLU A 1 119 ? 9.397 -10.445 -3.929 1.00 88.25 119 GLU A CA 1
ATOM 860 C C . GLU A 1 119 ? 9.804 -11.582 -4.876 1.00 88.25 119 GLU A C 1
ATOM 862 O O . GLU A 1 119 ? 10.992 -11.809 -5.093 1.00 88.25 119 GLU A O 1
ATOM 867 N N . ARG A 1 120 ? 8.826 -12.261 -5.490 1.00 87.62 120 ARG A N 1
ATOM 868 C CA . ARG A 1 120 ? 9.080 -13.293 -6.509 1.00 87.62 120 ARG A CA 1
ATOM 869 C C . ARG A 1 120 ? 9.513 -12.714 -7.852 1.00 87.62 120 ARG A C 1
ATOM 871 O O . ARG A 1 120 ? 10.344 -13.313 -8.525 1.00 87.62 120 ARG A O 1
ATOM 878 N N . GLU A 1 121 ? 8.936 -11.583 -8.254 1.00 83.81 121 GLU A N 1
ATOM 879 C CA . GLU A 1 121 ? 9.215 -10.940 -9.538 1.00 83.81 121 GLU A CA 1
ATOM 880 C C . GLU A 1 121 ? 9.429 -9.422 -9.365 1.00 83.81 121 GLU A C 1
ATOM 882 O O . GLU A 1 121 ? 8.488 -8.632 -9.505 1.00 83.81 121 GLU A O 1
ATOM 887 N N . PRO A 1 122 ? 10.680 -8.988 -9.102 1.00 83.25 122 PRO A N 1
ATOM 888 C CA . PRO A 1 122 ? 11.025 -7.591 -8.809 1.00 83.25 122 PRO A CA 1
ATOM 889 C C . PRO A 1 122 ? 10.606 -6.597 -9.896 1.00 83.25 122 PRO A C 1
ATOM 891 O O . PRO A 1 122 ? 10.317 -5.437 -9.608 1.00 83.25 122 PRO A O 1
ATOM 894 N N . ARG A 1 123 ? 10.507 -7.046 -11.153 1.00 79.31 123 ARG A N 1
ATOM 895 C CA . ARG A 1 123 ? 10.075 -6.219 -12.293 1.00 79.31 123 ARG A CA 1
ATOM 896 C C . ARG A 1 123 ? 8.648 -5.684 -12.128 1.00 79.31 123 ARG A C 1
ATOM 898 O O . ARG A 1 123 ? 8.366 -4.554 -12.523 1.00 79.31 123 ARG A O 1
ATOM 905 N N . ARG A 1 124 ? 7.781 -6.415 -11.413 1.00 80.38 124 ARG A N 1
ATOM 906 C CA . ARG A 1 124 ? 6.407 -5.982 -11.092 1.00 80.38 124 ARG A CA 1
ATOM 907 C C . ARG A 1 124 ? 6.341 -4.855 -10.068 1.00 80.38 124 ARG A C 1
ATOM 909 O O . ARG A 1 124 ? 5.257 -4.320 -9.817 1.00 80.38 124 ARG A O 1
ATOM 916 N N . LEU A 1 125 ? 7.475 -4.459 -9.482 1.00 82.38 125 LEU A N 1
ATOM 917 C CA . LEU A 1 125 ? 7.528 -3.362 -8.524 1.00 82.38 125 LEU A CA 1
ATOM 918 C C . LEU A 1 125 ? 6.878 -2.102 -9.087 1.00 82.38 125 LEU A C 1
ATOM 920 O O . LEU A 1 125 ? 6.174 -1.433 -8.348 1.00 82.38 125 LEU A O 1
ATOM 924 N N . ASN A 1 126 ? 7.055 -1.771 -10.366 1.00 78.38 126 ASN A N 1
ATOM 925 C CA . ASN A 1 126 ? 6.484 -0.540 -10.919 1.00 78.38 126 ASN A CA 1
ATOM 926 C C . ASN A 1 126 ? 4.949 -0.515 -10.861 1.00 78.38 126 ASN A C 1
ATOM 928 O O . ASN A 1 126 ? 4.380 0.512 -10.487 1.00 78.38 126 ASN A O 1
ATOM 932 N N . ALA A 1 127 ? 4.292 -1.650 -11.115 1.00 79.31 127 ALA A N 1
ATOM 933 C CA . ALA A 1 127 ? 2.843 -1.787 -10.982 1.00 79.31 127 ALA A CA 1
ATOM 934 C C .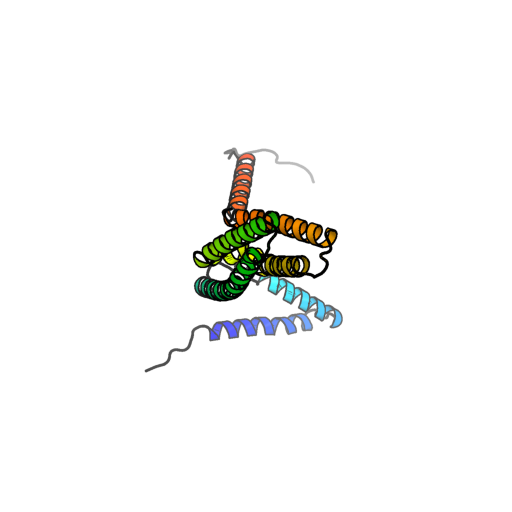 ALA A 1 127 ? 2.386 -1.746 -9.509 1.00 79.31 127 ALA A C 1
ATOM 936 O O . ALA A 1 127 ? 1.385 -1.108 -9.179 1.00 79.31 127 ALA A O 1
ATOM 937 N N . ALA A 1 128 ? 3.146 -2.367 -8.599 1.00 84.62 128 ALA A N 1
ATOM 938 C CA . ALA A 1 128 ? 2.828 -2.412 -7.168 1.00 84.62 128 ALA A CA 1
ATOM 939 C C . ALA A 1 128 ? 3.254 -1.162 -6.384 1.00 84.62 128 ALA A C 1
ATOM 941 O O . ALA A 1 128 ? 2.759 -0.934 -5.278 1.00 84.62 128 ALA A O 1
ATOM 942 N N . ARG A 1 129 ? 4.170 -0.348 -6.925 1.00 83.62 129 ARG A N 1
ATOM 943 C CA . ARG A 1 129 ? 4.883 0.714 -6.199 1.00 83.62 129 ARG A CA 1
ATOM 944 C C . ARG A 1 129 ? 3.907 1.630 -5.498 1.00 83.62 129 ARG A C 1
ATOM 946 O O . ARG A 1 129 ? 4.021 1.836 -4.301 1.00 83.62 129 ARG A O 1
ATOM 953 N N . ARG A 1 130 ? 2.914 2.141 -6.226 1.00 84.19 130 ARG A N 1
ATOM 954 C CA . ARG A 1 130 ? 1.934 3.085 -5.679 1.00 84.19 130 ARG A CA 1
ATOM 955 C C . ARG A 1 130 ? 1.096 2.468 -4.555 1.00 84.19 130 ARG A C 1
ATOM 957 O O . ARG A 1 130 ? 0.776 3.156 -3.586 1.00 84.19 130 ARG A O 1
ATOM 964 N N . LEU A 1 131 ? 0.755 1.183 -4.665 1.00 86.50 131 LEU A N 1
ATOM 965 C CA . LEU A 1 131 ? 0.050 0.453 -3.610 1.00 86.50 131 LEU A CA 1
ATOM 966 C C . LEU A 1 131 ? 0.906 0.371 -2.346 1.00 86.50 131 LEU A C 1
ATOM 968 O O . LEU A 1 131 ? 0.440 0.761 -1.276 1.00 86.50 131 LEU A O 1
ATOM 972 N N . LEU A 1 132 ? 2.162 -0.048 -2.487 1.00 87.56 132 LEU A N 1
ATOM 973 C CA . LEU A 1 132 ? 3.071 -0.258 -1.362 1.00 87.56 132 LEU A CA 1
ATOM 974 C C . LEU A 1 132 ? 3.571 1.051 -0.730 1.00 87.56 132 LEU A C 1
ATOM 976 O O . LEU A 1 132 ? 3.690 1.119 0.486 1.00 87.56 132 LEU A O 1
ATOM 980 N N . THR A 1 133 ? 3.834 2.100 -1.514 1.00 87.62 133 THR A N 1
ATOM 981 C CA . THR A 1 133 ? 4.466 3.335 -1.010 1.00 87.62 133 THR A CA 1
ATOM 982 C C . THR A 1 133 ? 3.487 4.438 -0.624 1.00 87.62 133 THR A C 1
ATOM 984 O O . THR A 1 133 ? 3.861 5.346 0.115 1.00 87.62 133 THR A O 1
ATOM 987 N N . TYR A 1 134 ? 2.247 4.405 -1.115 1.00 87.94 134 TYR A N 1
ATOM 988 C CA . TYR A 1 134 ? 1.274 5.471 -0.859 1.00 87.94 134 TYR A CA 1
ATOM 989 C C . TYR A 1 134 ? 0.018 4.955 -0.167 1.00 87.94 134 TYR A C 1
ATOM 991 O O . TYR A 1 134 ? -0.368 5.463 0.890 1.00 87.94 134 TYR A O 1
ATOM 999 N N . TYR A 1 135 ? -0.617 3.937 -0.747 1.00 86.12 135 TYR A N 1
ATOM 1000 C CA . TYR A 1 135 ? -1.905 3.463 -0.254 1.00 86.12 135 TYR A CA 1
ATOM 1001 C C . TYR A 1 135 ? -1.772 2.640 1.035 1.00 86.12 135 TYR A C 1
ATOM 1003 O O . TYR A 1 135 ? -2.583 2.811 1.944 1.00 86.12 135 TYR A O 1
ATOM 1011 N N . LEU A 1 136 ? -0.727 1.820 1.168 1.00 89.19 136 LEU A N 1
ATOM 1012 C CA . LEU A 1 136 ? -0.453 1.030 2.374 1.00 89.19 136 LEU A CA 1
ATOM 1013 C C . LEU A 1 136 ? -0.161 1.896 3.613 1.00 89.19 136 LEU A C 1
ATOM 1015 O O . LEU A 1 136 ? -0.884 1.744 4.602 1.00 89.19 136 LEU A O 1
ATOM 1019 N N . PRO A 1 137 ? 0.750 2.886 3.571 1.00 89.44 137 PRO A N 1
ATOM 1020 C CA . PRO A 1 137 ? 0.908 3.825 4.680 1.00 89.44 137 PRO A CA 1
ATOM 1021 C C . PRO A 1 137 ? -0.379 4.593 5.015 1.00 89.44 137 PRO A C 1
ATOM 1023 O O . PRO A 1 137 ? -0.638 4.906 6.178 1.00 89.44 137 PRO A O 1
ATOM 1026 N N . ALA A 1 138 ? -1.194 4.931 4.009 1.00 87.19 138 ALA A N 1
ATOM 1027 C CA . ALA A 1 138 ? -2.475 5.596 4.233 1.00 87.19 138 ALA A CA 1
ATOM 1028 C C . ALA A 1 138 ? -3.478 4.685 4.960 1.00 87.19 138 ALA A C 1
ATOM 1030 O O . ALA A 1 138 ? -4.162 5.157 5.868 1.00 87.19 138 ALA A O 1
ATOM 1031 N N . ALA A 1 139 ? -3.516 3.391 4.621 1.00 87.00 139 ALA A N 1
ATOM 1032 C CA . ALA A 1 139 ? -4.341 2.394 5.301 1.00 87.00 139 ALA A CA 1
ATOM 1033 C C . ALA A 1 139 ? -3.957 2.255 6.776 1.00 87.00 139 ALA A C 1
ATOM 1035 O O . ALA A 1 139 ? -4.836 2.254 7.637 1.00 87.00 139 ALA A O 1
ATOM 1036 N N . VAL A 1 140 ? -2.652 2.215 7.068 1.00 90.62 140 VAL A N 1
ATOM 1037 C CA . VAL A 1 140 ? -2.129 2.183 8.442 1.00 90.62 140 VAL A CA 1
ATOM 1038 C C . VAL A 1 140 ? -2.620 3.393 9.231 1.00 90.62 140 VAL A C 1
ATOM 1040 O O . VAL A 1 140 ? -3.273 3.224 10.259 1.00 90.62 140 VAL A O 1
ATOM 1043 N N . ARG A 1 141 ? -2.386 4.613 8.723 1.00 88.25 141 ARG A N 1
ATOM 1044 C CA . ARG A 1 141 ? -2.808 5.851 9.404 1.00 88.25 141 ARG A CA 1
ATOM 1045 C C . ARG A 1 141 ? -4.311 5.887 9.657 1.00 88.25 141 ARG A C 1
ATOM 1047 O O . ARG A 1 141 ? -4.753 6.361 10.700 1.00 88.25 141 ARG A O 1
ATOM 1054 N N . LEU A 1 142 ? -5.096 5.401 8.701 1.00 88.19 142 LEU A N 1
ATOM 1055 C CA . LEU A 1 142 ? -6.546 5.390 8.809 1.00 88.19 142 LEU A CA 1
ATOM 1056 C C . LEU A 1 142 ? -7.042 4.359 9.833 1.00 88.19 142 LEU A C 1
ATOM 1058 O O . LEU A 1 142 ? -7.924 4.681 10.626 1.00 88.19 142 LEU A O 1
ATOM 1062 N N . GLY A 1 143 ? -6.453 3.161 9.866 1.00 86.31 143 GLY A N 1
ATOM 1063 C CA . GLY A 1 143 ? -6.756 2.140 10.871 1.00 86.31 143 GLY A CA 1
ATOM 1064 C C . GLY A 1 143 ? -6.351 2.567 12.285 1.00 86.31 143 GLY A C 1
ATOM 1065 O O . GLY A 1 143 ? -7.139 2.452 13.222 1.00 86.31 143 GLY A O 1
ATOM 1066 N N . GLU A 1 144 ? -5.155 3.139 12.441 1.00 90.25 144 GLU A N 1
ATOM 1067 C CA . GLU A 1 144 ? -4.688 3.696 13.716 1.00 90.25 144 GLU A CA 1
ATOM 1068 C C . GLU A 1 144 ? -5.579 4.854 14.187 1.00 90.25 144 GLU A C 1
ATOM 1070 O O . GLU A 1 144 ? -5.968 4.899 15.355 1.00 90.25 144 GLU A O 1
ATOM 1075 N N . GLY A 1 145 ? -5.955 5.758 13.277 1.00 87.81 145 GLY A N 1
ATOM 1076 C CA . GLY A 1 145 ? -6.874 6.859 13.560 1.00 87.81 145 GLY A CA 1
ATOM 1077 C C . GLY A 1 145 ? -8.262 6.375 13.975 1.00 87.81 145 GLY A C 1
ATOM 1078 O O . GLY A 1 145 ? -8.820 6.884 14.947 1.00 87.81 145 GLY A O 1
ATOM 1079 N N . TYR A 1 146 ? -8.796 5.350 13.303 1.00 89.12 146 TYR A N 1
ATOM 1080 C CA . TYR A 1 146 ? -10.068 4.731 13.676 1.00 89.12 146 TYR A CA 1
ATOM 1081 C C . TYR A 1 146 ? -10.022 4.176 15.102 1.00 89.12 146 TYR A C 1
ATOM 1083 O O . TYR A 1 146 ? -10.891 4.484 15.916 1.00 89.12 146 TYR A O 1
ATOM 1091 N N . ARG A 1 147 ? -8.969 3.421 15.436 1.00 91.19 147 ARG A N 1
ATOM 1092 C CA . ARG A 1 147 ? -8.762 2.862 16.780 1.00 91.19 147 ARG A CA 1
ATOM 1093 C C . ARG A 1 147 ? -8.703 3.951 17.855 1.00 91.19 147 ARG A C 1
ATOM 1095 O O . ARG A 1 147 ? -9.260 3.776 18.936 1.00 91.19 147 ARG A O 1
ATOM 1102 N N . ILE A 1 148 ? -8.034 5.071 17.578 1.00 89.44 148 ILE A N 1
ATOM 1103 C CA . ILE A 1 148 ? -7.962 6.210 18.508 1.00 89.44 148 ILE A CA 1
ATOM 1104 C C . ILE A 1 148 ? -9.353 6.813 18.736 1.00 89.44 148 ILE A C 1
ATOM 1106 O O . ILE A 1 148 ? -9.717 7.082 19.880 1.00 89.44 148 ILE A O 1
ATOM 1110 N N . LEU A 1 149 ? -10.140 6.995 17.671 1.00 89.25 149 LEU A N 1
ATOM 1111 C CA . LEU A 1 149 ? -11.510 7.507 17.768 1.00 89.25 149 LEU A CA 1
ATOM 1112 C C . LEU A 1 149 ? -12.426 6.552 18.546 1.00 89.25 149 LEU A C 1
ATOM 1114 O O . LEU A 1 149 ? -13.232 7.004 19.355 1.00 89.25 149 LEU A O 1
ATOM 1118 N N . GLU A 1 150 ? -12.285 5.243 18.330 1.00 89.25 150 GLU A N 1
ATOM 1119 C CA . GLU A 1 150 ? -13.074 4.205 19.003 1.00 89.25 150 GLU A CA 1
ATOM 1120 C C . GLU A 1 150 ? -12.726 4.090 20.497 1.00 89.25 150 GLU A C 1
ATOM 1122 O O . GLU A 1 150 ? -13.599 3.842 21.326 1.00 89.25 150 GLU A O 1
ATOM 1127 N N . GLY A 1 151 ? -11.456 4.302 20.855 1.00 88.81 151 GLY A N 1
ATOM 1128 C CA . GLY A 1 151 ? -10.971 4.267 22.236 1.00 88.81 151 GLY A CA 1
ATOM 1129 C C . GLY A 1 151 ? -11.191 5.555 23.039 1.00 88.81 151 GLY A C 1
ATOM 1130 O O . GLY A 1 151 ? -10.855 5.588 24.223 1.00 88.81 151 GLY A O 1
ATOM 1131 N N . ALA A 1 152 ? -11.717 6.618 22.426 1.00 89.81 152 ALA A N 1
ATOM 1132 C CA . ALA A 1 152 ? -11.950 7.888 23.106 1.00 89.81 152 ALA A CA 1
ATOM 1133 C C . ALA A 1 152 ? -13.038 7.766 24.191 1.00 89.81 152 ALA A C 1
ATOM 1135 O O . ALA A 1 152 ? -14.016 7.041 24.034 1.00 89.81 152 ALA A O 1
ATOM 1136 N N . HIS A 1 153 ? -12.914 8.535 25.281 1.00 85.00 153 HIS A N 1
ATOM 1137 C CA . HIS A 1 153 ? -13.883 8.516 26.391 1.00 85.00 153 HIS A CA 1
ATOM 1138 C C . HIS A 1 153 ? -15.315 8.892 25.956 1.00 85.00 153 HIS A C 1
ATOM 1140 O O . HIS A 1 153 ? -16.290 8.405 26.522 1.00 85.00 153 HIS A O 1
ATOM 1146 N N . ARG A 1 154 ? -15.443 9.743 24.929 1.00 87.75 154 ARG A N 1
ATOM 1147 C CA . ARG A 1 154 ? -16.700 10.044 24.231 1.00 87.75 154 ARG A CA 1
ATOM 1148 C C . ARG A 1 154 ? -16.473 9.959 22.719 1.00 87.75 154 ARG A C 1
ATOM 1150 O O . ARG A 1 154 ? -16.037 10.950 22.132 1.00 87.75 154 ARG A O 1
ATOM 1157 N N . PRO A 1 155 ? -16.720 8.796 22.098 1.00 85.25 155 PRO A N 1
ATOM 1158 C CA . PRO A 1 155 ? -16.557 8.632 20.661 1.00 85.25 155 PRO A CA 1
ATOM 1159 C C . PRO A 1 155 ? -17.575 9.485 19.899 1.00 85.25 155 PRO A C 1
ATOM 1161 O O . PRO A 1 155 ? -18.762 9.481 20.222 1.00 85.25 155 PRO A O 1
ATOM 1164 N N . ASP A 1 156 ? -17.115 10.199 18.874 1.00 88.94 156 ASP A N 1
ATOM 1165 C CA . ASP A 1 156 ? -17.988 10.906 17.935 1.00 88.94 156 ASP A CA 1
ATOM 1166 C C . ASP A 1 156 ? -18.462 9.913 16.852 1.00 88.94 156 ASP A C 1
ATOM 1168 O O . ASP A 1 156 ? -17.647 9.472 16.028 1.00 88.94 156 ASP A O 1
ATOM 1172 N N . PRO A 1 157 ? -19.757 9.541 16.828 1.00 88.69 157 PRO A N 1
ATOM 1173 C CA . PRO A 1 157 ? -20.266 8.534 15.902 1.00 88.69 157 PRO A CA 1
ATOM 1174 C C . PRO A 1 157 ? -20.165 8.979 14.438 1.00 88.69 157 PRO A C 1
ATOM 1176 O O . PRO A 1 157 ? -19.956 8.138 13.564 1.00 88.69 157 PRO A O 1
ATOM 1179 N N . ALA A 1 158 ? -20.249 10.283 14.151 1.00 88.56 158 ALA A N 1
ATOM 1180 C CA . ALA A 1 158 ? -20.138 10.794 12.788 1.00 88.56 158 ALA A CA 1
ATOM 1181 C C . ALA A 1 158 ? -18.704 10.647 12.260 1.00 88.56 158 ALA A C 1
ATOM 1183 O O . ALA A 1 158 ? -18.494 10.221 11.122 1.00 88.56 158 ALA A O 1
ATOM 1184 N N . ARG A 1 159 ? -17.703 10.927 13.104 1.00 83.19 159 ARG A N 1
ATOM 1185 C CA . ARG A 1 159 ? -16.286 10.728 12.753 1.00 83.19 159 ARG A CA 1
ATOM 1186 C C . ARG A 1 159 ? -15.934 9.256 12.583 1.00 83.19 159 ARG A C 1
ATOM 1188 O O . ARG A 1 159 ? -15.202 8.923 11.653 1.00 83.19 159 ARG A O 1
ATOM 1195 N N . LEU A 1 160 ? -16.468 8.378 13.434 1.00 89.00 160 LEU A N 1
ATOM 1196 C CA . LEU A 1 160 ? -16.297 6.931 13.286 1.00 89.00 160 LEU A CA 1
ATOM 1197 C C . LEU A 1 160 ? -16.901 6.424 11.974 1.00 89.00 160 LEU A C 1
ATOM 1199 O O . LEU A 1 160 ? -16.237 5.692 11.242 1.00 89.00 160 LEU A O 1
ATOM 1203 N N . ALA A 1 161 ? -18.118 6.853 11.638 1.00 87.75 161 ALA A N 1
ATOM 1204 C CA . ALA A 1 161 ? -18.760 6.488 10.379 1.00 87.75 161 ALA A CA 1
ATOM 1205 C C . ALA A 1 161 ? -17.968 6.995 9.160 1.00 87.75 161 ALA A C 1
ATOM 1207 O O . ALA A 1 161 ? -17.741 6.239 8.215 1.00 87.75 161 ALA A O 1
ATOM 1208 N N . ALA A 1 162 ? -17.481 8.240 9.196 1.00 83.38 162 ALA A N 1
ATOM 1209 C CA . ALA A 1 162 ? -16.656 8.804 8.128 1.00 83.38 162 ALA A CA 1
ATOM 1210 C C . ALA A 1 162 ? -15.331 8.039 7.948 1.00 83.38 162 ALA A C 1
ATOM 1212 O O . ALA A 1 162 ? -14.934 7.735 6.821 1.00 83.38 162 ALA A O 1
ATOM 1213 N N . ALA A 1 163 ? -14.666 7.678 9.049 1.00 82.31 163 ALA A N 1
ATOM 1214 C CA . ALA A 1 163 ? -13.445 6.880 9.009 1.00 82.31 163 ALA A CA 1
ATOM 1215 C C . ALA A 1 163 ? -13.710 5.463 8.465 1.00 82.31 163 ALA A C 1
ATOM 1217 O O . ALA A 1 163 ? -12.977 5.005 7.590 1.00 82.31 163 ALA A O 1
ATOM 1218 N N . ALA A 1 164 ? -14.792 4.800 8.892 1.00 86.50 164 ALA A N 1
ATOM 1219 C CA . ALA A 1 164 ? -15.203 3.496 8.362 1.00 86.50 164 ALA A CA 1
ATOM 1220 C C . ALA A 1 164 ? -15.512 3.541 6.855 1.00 86.50 164 ALA A C 1
ATOM 1222 O O . ALA A 1 164 ? -15.110 2.643 6.108 1.00 86.50 164 ALA A O 1
ATOM 1223 N N . ALA A 1 165 ? -16.183 4.599 6.387 1.00 86.12 165 ALA A N 1
ATOM 1224 C CA . ALA A 1 165 ? -16.453 4.813 4.968 1.00 86.12 165 ALA A CA 1
ATOM 1225 C C . ALA A 1 165 ? -15.153 4.975 4.166 1.00 86.12 165 ALA A C 1
ATOM 1227 O O . ALA A 1 165 ? -14.986 4.342 3.124 1.00 86.12 165 ALA A O 1
ATOM 1228 N N . MET A 1 166 ? -14.196 5.749 4.683 1.00 85.69 166 MET A N 1
ATOM 1229 C CA . MET A 1 166 ? -12.894 5.916 4.039 1.00 85.69 166 MET A CA 1
ATOM 1230 C C . MET A 1 166 ? -12.098 4.602 3.991 1.00 85.69 166 MET A C 1
ATOM 1232 O O . MET A 1 166 ? -11.464 4.319 2.976 1.00 85.69 166 MET A O 1
ATOM 1236 N N . ILE A 1 167 ? -12.172 3.769 5.038 1.00 84.88 167 ILE A N 1
ATOM 1237 C CA . ILE A 1 167 ? -11.567 2.424 5.039 1.00 84.88 167 ILE A CA 1
ATOM 1238 C C . ILE A 1 167 ? -12.179 1.577 3.915 1.00 84.88 167 ILE A C 1
ATOM 1240 O O . ILE A 1 167 ? -11.451 0.902 3.192 1.00 84.88 167 ILE A O 1
ATOM 1244 N N . GLY A 1 168 ? -13.499 1.655 3.718 1.00 81.50 1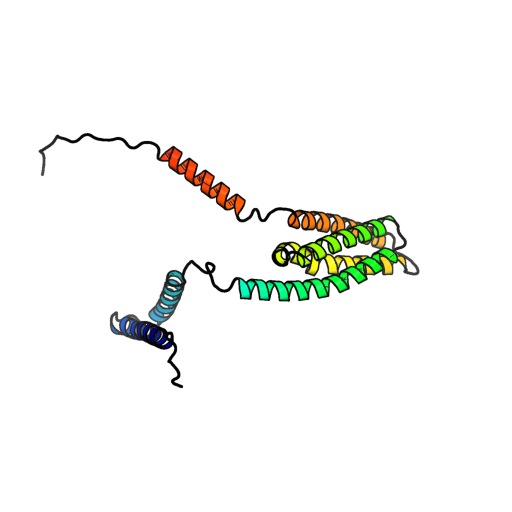68 GLY A N 1
ATOM 1245 C CA . GLY A 1 168 ? -14.183 0.973 2.613 1.00 81.50 168 GLY A CA 1
ATOM 1246 C C . GLY A 1 168 ? -13.755 1.463 1.232 1.00 81.50 168 GLY A C 1
ATOM 1247 O O . GLY A 1 168 ? -13.504 0.656 0.340 1.00 81.50 168 GLY A O 1
ATOM 1248 N N . ASN A 1 169 ? -13.611 2.777 1.056 1.00 82.88 169 ASN A N 1
ATOM 1249 C CA . ASN A 1 169 ? -13.110 3.343 -0.197 1.00 82.88 169 ASN A CA 1
ATOM 1250 C C . ASN A 1 169 ? -11.687 2.861 -0.495 1.00 82.88 169 ASN A C 1
ATOM 1252 O O . ASN A 1 169 ? -11.362 2.549 -1.641 1.00 82.88 169 ASN A O 1
ATOM 1256 N N . LEU A 1 170 ? -10.844 2.777 0.535 1.00 83.69 170 LEU A N 1
ATOM 1257 C CA . LEU A 1 170 ? -9.481 2.293 0.388 1.00 83.69 170 LEU A CA 1
ATOM 1258 C C . LEU A 1 170 ? -9.444 0.802 0.023 1.00 83.69 170 LEU A C 1
ATOM 1260 O O . LEU A 1 170 ? -8.678 0.438 -0.863 1.00 83.69 170 LEU A O 1
ATOM 1264 N N . ASP A 1 171 ? -10.311 -0.028 0.612 1.00 80.56 171 ASP A N 1
ATOM 1265 C CA . ASP A 1 171 ? -10.480 -1.456 0.271 1.00 80.56 171 ASP A CA 1
ATOM 1266 C C . ASP A 1 171 ? -10.777 -1.650 -1.231 1.00 80.56 171 ASP A C 1
ATOM 1268 O O . ASP A 1 171 ? -10.120 -2.434 -1.926 1.00 80.56 171 ASP A O 1
ATOM 1272 N N . ALA A 1 172 ? -11.693 -0.843 -1.779 1.00 82.12 172 ALA A N 1
ATOM 1273 C CA . ALA A 1 172 ? -12.024 -0.861 -3.203 1.00 82.12 172 ALA A CA 1
ATOM 1274 C C . ALA A 1 172 ? -10.853 -0.418 -4.103 1.00 82.12 172 ALA A C 1
ATOM 1276 O O . ALA A 1 172 ? -10.631 -0.994 -5.173 1.00 82.12 172 ALA A O 1
ATOM 1277 N N . VAL A 1 173 ? -10.090 0.602 -3.689 1.00 84.50 173 VAL A N 1
ATOM 1278 C CA . VAL A 1 173 ? -8.910 1.078 -4.436 1.00 84.50 173 VAL A CA 1
ATOM 1279 C C . VAL A 1 173 ? -7.803 0.027 -4.439 1.00 84.50 173 VAL A C 1
ATOM 1281 O O . VAL A 1 173 ? -7.214 -0.220 -5.492 1.00 84.50 173 VAL A O 1
ATOM 1284 N N . PHE A 1 174 ? -7.541 -0.602 -3.293 1.00 77.88 174 PHE A N 1
ATOM 1285 C CA . PHE A 1 174 ? -6.550 -1.669 -3.166 1.00 77.88 174 PHE A CA 1
ATOM 1286 C C . PHE A 1 174 ? -6.870 -2.842 -4.071 1.00 77.88 174 PHE A C 1
ATOM 1288 O O . PHE A 1 174 ? -6.001 -3.250 -4.834 1.00 77.88 174 PHE A O 1
ATOM 1295 N N . SER A 1 175 ? -8.111 -3.329 -4.023 1.00 77.88 175 SER A N 1
ATOM 1296 C CA . SER A 1 175 ? -8.554 -4.455 -4.849 1.00 77.88 175 SER A CA 1
ATOM 1297 C C . SER A 1 175 ? -8.320 -4.152 -6.332 1.00 77.88 175 SER A C 1
ATOM 1299 O O . SER A 1 175 ? -7.597 -4.872 -7.009 1.00 77.88 175 SER A O 1
ATOM 1301 N N . ARG A 1 176 ? -8.763 -2.977 -6.801 1.00 79.88 176 ARG A N 1
ATOM 1302 C CA . ARG A 1 176 ? -8.580 -2.559 -8.200 1.00 79.88 176 ARG A CA 1
ATOM 1303 C C . ARG A 1 176 ? -7.112 -2.416 -8.620 1.00 79.88 176 ARG A C 1
ATOM 1305 O O . ARG A 1 176 ? -6.790 -2.647 -9.782 1.00 79.88 176 ARG A O 1
ATOM 1312 N N . HIS A 1 177 ? -6.226 -1.945 -7.740 1.00 72.75 177 HIS A N 1
ATOM 1313 C CA . HIS A 1 177 ? -4.795 -1.840 -8.061 1.00 72.75 177 HIS A CA 1
ATOM 1314 C C . HIS A 1 177 ? -4.088 -3.194 -7.991 1.00 72.75 177 HIS A C 1
ATOM 1316 O O . HIS A 1 177 ? -3.184 -3.435 -8.785 1.00 72.75 177 HIS A O 1
ATOM 1322 N N . ALA A 1 178 ? -4.509 -4.071 -7.081 1.00 72.25 178 ALA A N 1
ATOM 1323 C CA . ALA A 1 178 ? -4.016 -5.435 -6.994 1.00 72.25 178 ALA A CA 1
ATOM 1324 C C . ALA A 1 178 ? -4.400 -6.254 -8.234 1.00 72.25 178 ALA A C 1
ATOM 1326 O O . ALA A 1 178 ? -3.551 -6.976 -8.739 1.00 72.25 178 ALA A O 1
ATOM 1327 N N . ASP A 1 179 ? -5.600 -6.064 -8.787 1.00 72.19 179 ASP A N 1
ATOM 1328 C CA . ASP A 1 179 ? -6.025 -6.728 -10.030 1.00 72.19 179 ASP A CA 1
ATOM 1329 C C . ASP A 1 179 ? -5.162 -6.308 -11.235 1.00 72.19 179 ASP A C 1
ATOM 1331 O O . ASP A 1 179 ? -4.899 -7.093 -12.143 1.00 72.19 179 ASP A O 1
ATOM 1335 N N . ARG A 1 180 ? -4.655 -5.067 -11.242 1.00 67.50 180 ARG A N 1
ATOM 1336 C CA . ARG A 1 180 ? -3.750 -4.582 -12.300 1.00 67.50 180 ARG A CA 1
ATOM 1337 C C . ARG A 1 180 ? -2.371 -5.241 -12.273 1.00 67.50 180 ARG A C 1
ATOM 1339 O O . ARG A 1 180 ? -1.682 -5.178 -13.279 1.00 67.50 180 ARG A O 1
ATOM 1346 N N . LEU A 1 181 ? -1.970 -5.858 -11.159 1.00 65.25 181 LEU A N 1
ATOM 1347 C CA . LEU A 1 181 ? -0.742 -6.663 -11.080 1.00 65.25 181 LEU A CA 1
ATOM 1348 C C . LEU A 1 181 ? -0.889 -8.050 -11.718 1.00 65.25 181 LEU A C 1
ATOM 1350 O O . LEU A 1 181 ? 0.125 -8.711 -11.958 1.00 65.25 181 LEU A O 1
ATOM 1354 N N . ASP A 1 182 ? -2.130 -8.485 -11.948 1.00 60.66 182 ASP A N 1
ATOM 1355 C CA . ASP A 1 182 ? -2.464 -9.748 -12.608 1.00 60.66 182 ASP A CA 1
ATOM 1356 C C . ASP A 1 182 ? -2.792 -9.553 -14.093 1.00 60.66 182 ASP A C 1
ATOM 1358 O O . ASP A 1 182 ? -2.779 -10.517 -14.859 1.00 60.66 182 ASP A O 1
ATOM 1362 N N . ALA A 1 183 ? -3.029 -8.307 -14.521 1.00 58.00 183 ALA A N 1
ATOM 1363 C CA . ALA A 1 183 ? -3.042 -7.978 -15.933 1.00 58.00 183 ALA A CA 1
ATOM 1364 C C . ALA A 1 183 ? -1.627 -8.217 -16.496 1.00 58.00 183 ALA A C 1
ATOM 1366 O O . ALA A 1 183 ? -0.664 -7.678 -15.940 1.00 58.00 183 ALA A O 1
ATOM 1367 N N . PRO A 1 184 ? -1.469 -9.011 -17.573 1.00 51.12 184 PRO A N 1
ATOM 1368 C CA . PRO A 1 184 ? -0.201 -9.049 -18.292 1.00 51.12 184 PRO A CA 1
ATOM 1369 C C . PRO A 1 184 ? 0.182 -7.615 -18.678 1.00 51.12 184 PRO A C 1
ATOM 1371 O O . PRO A 1 184 ? -0.694 -6.763 -18.808 1.00 51.12 184 PRO A O 1
ATOM 1374 N N . GLU A 1 185 ? 1.469 -7.320 -18.839 1.00 52.34 185 GLU A N 1
ATOM 1375 C CA . GLU A 1 185 ? 1.932 -6.044 -19.395 1.00 52.34 185 GLU A CA 1
ATOM 1376 C C . GLU A 1 185 ? 1.411 -5.910 -20.845 1.00 52.34 185 GLU A C 1
ATOM 1378 O O . GLU A 1 185 ? 2.135 -6.112 -21.815 1.00 52.34 185 GLU A O 1
ATOM 1383 N N . ILE A 1 186 ? 0.126 -5.572 -21.017 1.00 50.06 186 ILE A N 1
ATOM 1384 C CA . ILE A 1 186 ? -0.532 -5.307 -22.308 1.00 50.06 186 ILE A CA 1
ATOM 1385 C C . ILE A 1 186 ? -0.090 -3.939 -22.858 1.00 50.06 186 ILE A C 1
ATOM 1387 O O . ILE A 1 186 ? -0.747 -3.346 -23.698 1.00 50.06 186 ILE A O 1
ATOM 1391 N N . GLU A 1 187 ? 1.033 -3.392 -22.396 1.00 51.03 187 GLU A N 1
ATOM 1392 C CA . GLU A 1 187 ? 1.608 -2.192 -23.000 1.00 51.03 187 GLU A CA 1
ATOM 1393 C C . GLU A 1 187 ? 2.422 -2.554 -24.257 1.00 51.03 187 GLU A C 1
ATOM 1395 O O . GLU A 1 187 ? 2.500 -1.756 -25.186 1.00 51.03 187 GLU A O 1
ATOM 1400 N N . GLY A 1 188 ? 2.946 -3.788 -24.346 1.00 48.16 188 GLY A N 1
ATOM 1401 C CA . GLY A 1 188 ? 3.596 -4.309 -25.558 1.00 48.16 188 GLY A CA 1
ATOM 1402 C C . GLY A 1 188 ? 2.620 -4.949 -26.552 1.00 48.16 188 GLY A C 1
ATOM 1403 O O . GLY A 1 188 ? 2.682 -4.672 -27.748 1.00 48.16 188 GLY A O 1
ATOM 1404 N N . LEU A 1 189 ? 1.675 -5.756 -26.058 1.00 53.28 189 LEU A N 1
ATOM 1405 C CA . LEU A 1 189 ? 0.770 -6.538 -26.908 1.00 53.28 189 LEU A CA 1
ATOM 1406 C C . LEU A 1 189 ? -0.268 -5.669 -27.637 1.00 53.28 189 LEU A C 1
ATOM 1408 O O . LEU A 1 189 ? -0.527 -5.909 -28.810 1.00 53.28 189 LEU A O 1
ATOM 1412 N N . ASP A 1 190 ? -0.826 -4.632 -26.999 1.00 54.97 190 ASP A N 1
ATOM 1413 C CA . ASP A 1 190 ? -1.776 -3.725 -27.667 1.00 54.97 190 ASP A CA 1
ATOM 1414 C C . ASP A 1 190 ? -1.095 -2.890 -28.762 1.00 54.97 190 ASP A C 1
ATOM 1416 O O . ASP A 1 190 ? -1.710 -2.561 -29.779 1.00 54.97 190 ASP A O 1
ATOM 1420 N N . VAL A 1 191 ? 0.193 -2.572 -28.586 1.00 58.16 191 VAL A N 1
ATOM 1421 C CA . VAL A 1 191 ? 1.004 -1.881 -29.596 1.00 58.16 191 VAL A CA 1
ATOM 1422 C C . VAL A 1 191 ? 1.321 -2.819 -30.757 1.00 58.16 191 VAL A C 1
ATOM 1424 O O . VAL A 1 191 ? 1.122 -2.427 -31.904 1.00 58.16 191 VAL A O 1
ATOM 1427 N N . GLU A 1 192 ? 1.734 -4.061 -30.489 1.00 59.25 192 GLU A N 1
ATOM 1428 C CA . GLU A 1 192 ? 1.950 -5.072 -31.533 1.00 59.25 192 GLU A CA 1
ATOM 1429 C C . GLU A 1 192 ? 0.663 -5.399 -32.297 1.00 59.25 192 GLU A C 1
ATOM 1431 O O . GLU A 1 192 ? 0.681 -5.438 -33.524 1.00 59.25 192 GLU A O 1
ATOM 1436 N N . LEU A 1 193 ? -0.473 -5.546 -31.610 1.00 72.94 193 LEU A N 1
ATOM 1437 C CA . LEU A 1 193 ? -1.775 -5.778 -32.242 1.00 72.94 193 LEU A CA 1
ATOM 1438 C C . LEU A 1 193 ? -2.220 -4.583 -33.092 1.00 72.94 193 LEU A C 1
ATOM 1440 O O . LEU A 1 193 ? -2.760 -4.774 -34.182 1.00 72.94 193 LEU A O 1
ATOM 1444 N N . LYS A 1 194 ? -1.972 -3.351 -32.634 1.00 69.62 194 LYS A N 1
ATOM 1445 C CA . LYS A 1 194 ? -2.268 -2.138 -33.406 1.00 69.62 194 LYS A CA 1
ATOM 1446 C C . LYS A 1 194 ? -1.369 -2.011 -34.636 1.00 69.62 194 LYS A C 1
ATOM 1448 O O . LYS A 1 194 ? -1.871 -1.692 -35.709 1.00 69.62 194 LYS A O 1
ATOM 1453 N N . LEU A 1 195 ? -0.077 -2.318 -34.507 1.00 76.69 195 LEU A N 1
ATOM 1454 C CA . LEU A 1 195 ? 0.868 -2.347 -35.627 1.00 76.69 195 LEU A CA 1
ATOM 1455 C C . LEU A 1 195 ? 0.512 -3.440 -36.640 1.00 76.69 195 LEU A C 1
ATOM 1457 O O . LEU A 1 195 ? 0.547 -3.186 -37.841 1.00 76.69 195 LEU A O 1
ATOM 1461 N N . LEU A 1 196 ? 0.110 -4.624 -36.171 1.00 77.94 196 LEU A N 1
ATOM 1462 C CA . LEU A 1 196 ? -0.332 -5.724 -37.025 1.00 77.94 196 LEU A CA 1
ATOM 1463 C C . LEU A 1 196 ? -1.624 -5.363 -37.772 1.00 77.94 196 LEU A C 1
ATOM 1465 O O . LEU A 1 196 ? -1.725 -5.582 -38.976 1.00 77.94 196 LEU A O 1
ATOM 1469 N N . ALA A 1 197 ? -2.588 -4.740 -37.088 1.00 72.88 197 ALA A N 1
ATOM 1470 C CA . ALA A 1 197 ? -3.820 -4.255 -37.706 1.00 72.88 197 ALA A CA 1
ATOM 1471 C C . ALA A 1 197 ? -3.565 -3.145 -38.742 1.00 72.88 197 ALA A C 1
ATOM 1473 O O . ALA A 1 197 ? -4.212 -3.116 -39.791 1.00 72.88 197 ALA A O 1
ATOM 1474 N N . ASP A 1 198 ? -2.621 -2.241 -38.471 1.00 76.62 198 ASP A N 1
ATOM 1475 C CA . ASP A 1 198 ? -2.242 -1.177 -39.403 1.00 76.62 198 ASP A CA 1
ATOM 1476 C C . ASP A 1 198 ? -1.462 -1.718 -40.615 1.00 76.62 198 ASP A C 1
ATOM 1478 O O . ASP A 1 198 ? -1.667 -1.225 -41.728 1.00 76.62 198 ASP A O 1
ATOM 1482 N N . ALA A 1 199 ? -0.641 -2.761 -40.436 1.00 74.38 199 ALA A N 1
ATOM 1483 C CA . ALA A 1 199 ? 0.059 -3.460 -41.515 1.00 74.38 199 ALA A CA 1
ATOM 1484 C C . ALA A 1 199 ? -0.912 -4.213 -42.440 1.00 74.38 199 ALA A C 1
ATOM 1486 O O . ALA A 1 199 ? -0.859 -4.022 -43.653 1.00 74.38 199 ALA A O 1
ATOM 1487 N N . ILE A 1 200 ? -1.866 -4.969 -41.883 1.00 80.00 200 ILE A N 1
ATOM 1488 C CA . ILE A 1 200 ? -2.911 -5.663 -42.658 1.00 80.00 200 ILE A CA 1
ATOM 1489 C C . ILE A 1 200 ? -3.741 -4.653 -43.459 1.00 80.00 200 ILE A C 1
ATOM 1491 O O . ILE A 1 200 ? -3.939 -4.817 -44.658 1.00 80.00 200 ILE A O 1
ATOM 1495 N N . ARG A 1 201 ? -4.147 -3.536 -42.842 1.00 77.06 201 ARG A N 1
ATOM 1496 C CA . ARG A 1 201 ? -4.892 -2.468 -43.532 1.00 77.06 201 ARG A CA 1
ATOM 1497 C C . ARG A 1 201 ? -4.054 -1.751 -44.600 1.00 77.06 201 ARG A C 1
ATOM 1499 O O . ARG A 1 201 ? -4.608 -1.105 -45.492 1.00 77.06 201 ARG A O 1
ATOM 1506 N N . ALA A 1 202 ? -2.727 -1.758 -44.487 1.00 73.88 202 ALA A N 1
ATOM 1507 C CA . ALA A 1 202 ? -1.829 -1.234 -45.513 1.00 73.88 202 ALA A CA 1
ATOM 1508 C C . ALA A 1 202 ? -1.683 -2.212 -46.689 1.00 73.88 202 ALA A C 1
ATOM 1510 O O . ALA A 1 202 ? -1.713 -1.763 -47.832 1.00 73.88 202 ALA A O 1
ATOM 1511 N N . GLU A 1 203 ? -1.618 -3.519 -46.426 1.00 68.12 203 GLU A N 1
ATOM 1512 C CA . GLU A 1 203 ? -1.623 -4.570 -47.452 1.00 68.12 203 GLU A CA 1
ATOM 1513 C C . GLU A 1 203 ? -2.968 -4.658 -48.185 1.00 68.12 203 GLU A C 1
ATOM 1515 O O . GLU A 1 203 ? -2.989 -4.708 -49.412 1.00 68.12 203 GLU A O 1
ATOM 1520 N N . GLU A 1 204 ? -4.094 -4.546 -47.478 1.00 68.62 204 GLU A N 1
ATOM 1521 C CA . GLU A 1 204 ? -5.435 -4.456 -48.078 1.00 68.62 204 GLU A CA 1
ATOM 1522 C C . GLU A 1 204 ? -5.585 -3.229 -48.995 1.00 68.62 204 GLU A C 1
ATOM 1524 O O . GLU A 1 204 ? -6.318 -3.271 -49.981 1.00 68.62 204 GLU A O 1
ATOM 1529 N N . ARG A 1 205 ? -4.862 -2.136 -48.706 1.00 58.44 205 ARG A N 1
ATOM 1530 C CA . ARG A 1 205 ? -4.789 -0.942 -49.568 1.00 58.44 205 ARG A CA 1
ATOM 15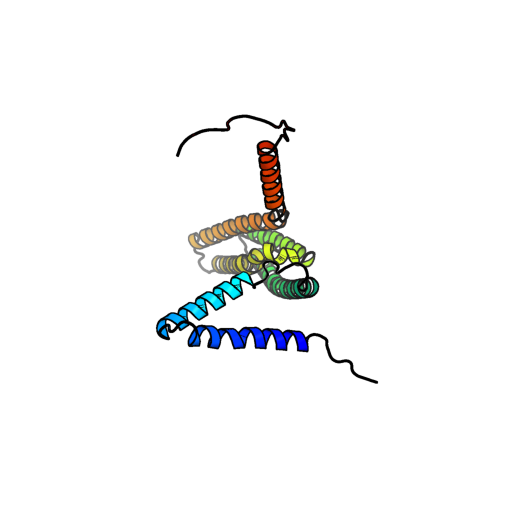31 C C . ARG A 1 205 ? -3.727 -1.040 -50.669 1.00 58.44 205 ARG A C 1
ATOM 1533 O O . ARG A 1 205 ? -3.731 -0.199 -51.564 1.00 58.44 205 ARG A O 1
ATOM 1540 N N . GLY A 1 206 ? -2.824 -2.017 -50.596 1.00 56.03 206 GLY A N 1
ATOM 1541 C CA . GLY A 1 206 ? -1.694 -2.209 -51.512 1.00 56.03 206 GLY A CA 1
ATOM 1542 C C . GLY A 1 206 ? -1.780 -3.466 -52.387 1.00 56.03 206 GLY A C 1
ATOM 1543 O O . GLY A 1 206 ? -0.863 -3.730 -53.163 1.00 56.03 206 GLY A O 1
ATOM 1544 N N . GLY A 1 207 ? -2.850 -4.253 -52.283 1.00 44.12 207 GLY A N 1
ATOM 1545 C CA . GLY A 1 207 ? -2.987 -5.533 -52.972 1.00 44.12 207 GLY A CA 1
ATOM 1546 C C . GLY A 1 207 ? -3.392 -5.426 -54.444 1.00 44.12 207 GLY A C 1
ATOM 1547 O O . GLY A 1 207 ? -4.567 -5.585 -54.754 1.00 44.12 207 GLY A O 1
ATOM 1548 N N . ALA A 1 208 ? -2.417 -5.210 -55.336 1.00 46.41 208 ALA A N 1
ATOM 1549 C CA . ALA A 1 208 ? -2.151 -6.052 -56.519 1.00 46.41 208 ALA A CA 1
ATOM 1550 C C . ALA A 1 208 ? -0.982 -5.475 -57.356 1.00 46.41 208 ALA A C 1
ATOM 1552 O O . ALA A 1 208 ? -1.009 -4.294 -57.705 1.00 46.41 208 ALA A O 1
ATOM 1553 N N . PRO A 1 209 ? 0.027 -6.282 -57.739 1.00 58.44 209 PRO A N 1
ATOM 1554 C CA . PRO A 1 209 ? 0.980 -5.906 -58.776 1.00 58.44 209 PRO A CA 1
ATOM 1555 C C . PRO A 1 209 ? 0.349 -6.145 -60.157 1.00 58.44 209 PRO A C 1
ATOM 1557 O O . PRO A 1 209 ? 0.047 -7.288 -60.496 1.00 58.44 209 PRO A O 1
ATOM 1560 N N . GLU A 1 210 ? 0.176 -5.102 -60.973 1.00 50.53 210 GLU A N 1
ATOM 1561 C CA . GLU A 1 210 ? -0.122 -5.288 -62.401 1.00 50.53 210 GLU A CA 1
ATOM 1562 C C . GLU A 1 210 ? 1.168 -5.309 -63.246 1.00 50.53 210 GLU A C 1
ATOM 1564 O O . GLU A 1 210 ? 1.980 -4.381 -63.159 1.00 50.53 210 GLU A O 1
ATOM 1569 N N . PRO A 1 211 ? 1.374 -6.343 -64.086 1.00 53.78 211 PRO A N 1
ATOM 1570 C CA . PRO A 1 211 ? 2.462 -6.399 -65.054 1.00 53.78 211 PRO A CA 1
ATOM 1571 C C . PRO A 1 211 ? 2.041 -5.876 -66.450 1.00 53.78 211 PRO A C 1
ATOM 1573 O O . PRO A 1 211 ? 1.317 -6.563 -67.159 1.00 53.78 211 PRO A O 1
ATOM 1576 N N . GLY A 1 212 ? 2.606 -4.735 -66.890 1.00 49.31 212 GLY A N 1
ATOM 1577 C CA . GLY A 1 212 ? 2.714 -4.274 -68.304 1.00 49.31 212 GLY A CA 1
ATOM 1578 C C . GLY A 1 212 ? 1.409 -3.868 -69.036 1.00 49.31 212 GLY A C 1
ATOM 1579 O O . GLY A 1 212 ? 0.340 -4.250 -68.584 1.00 49.31 212 GLY A O 1
ATOM 1580 N N . PRO A 1 213 ? 1.443 -3.127 -70.179 1.00 46.03 213 PRO A N 1
ATOM 1581 C CA . PRO A 1 213 ? 2.492 -3.148 -71.205 1.00 46.03 213 PRO A CA 1
ATOM 1582 C C . PRO A 1 213 ? 3.009 -1.767 -71.681 1.00 46.03 213 PRO A C 1
ATOM 1584 O O . PRO A 1 213 ? 2.488 -0.703 -71.359 1.00 46.03 213 PRO A O 1
ATOM 1587 N N . ALA A 1 214 ? 4.067 -1.821 -72.492 1.00 54.00 214 ALA A N 1
ATOM 1588 C CA . ALA A 1 214 ? 4.716 -0.691 -73.148 1.00 54.00 214 ALA A CA 1
ATOM 1589 C C . ALA A 1 214 ? 3.959 -0.141 -74.381 1.00 54.00 214 ALA A C 1
ATOM 1591 O O . ALA A 1 214 ? 3.360 -0.905 -75.135 1.00 54.00 214 ALA A O 1
ATOM 1592 N N . SER A 1 215 ? 4.223 1.149 -74.667 1.00 46.16 215 SER A N 1
ATOM 1593 C CA . SER A 1 215 ? 4.196 1.823 -75.991 1.00 46.16 215 SER A CA 1
ATOM 1594 C C . SER A 1 215 ? 2.825 2.283 -76.543 1.00 46.16 215 SER A C 1
ATOM 1596 O O . SER A 1 215 ? 1.787 1.800 -76.101 1.00 46.16 215 SER A O 1
ATOM 1598 N N . PRO A 1 216 ? 2.754 3.074 -77.637 1.00 57.22 216 PRO A N 1
ATOM 1599 C CA . PRO A 1 216 ? 3.388 4.366 -77.973 1.00 57.22 216 PRO A CA 1
ATOM 1600 C C . PRO A 1 216 ? 2.347 5.384 -78.514 1.00 57.22 216 PRO A C 1
ATOM 1602 O O . PRO A 1 216 ? 1.466 4.990 -79.279 1.00 57.22 216 PRO A O 1
ATOM 1605 N N . LYS A 1 217 ? 2.450 6.690 -78.215 1.00 44.34 217 LYS A N 1
ATOM 1606 C CA . LYS A 1 217 ? 1.882 7.760 -79.073 1.00 44.34 217 LYS A CA 1
ATOM 1607 C C . LYS A 1 217 ? 2.227 9.175 -78.616 1.00 44.34 217 LYS A C 1
ATOM 1609 O O . LYS A 1 217 ? 2.284 9.461 -77.426 1.00 44.34 217 LYS A O 1
ATOM 1614 N N . ASP A 1 218 ? 2.398 10.003 -79.640 1.00 47.19 218 ASP A N 1
ATOM 1615 C CA . ASP A 1 218 ? 2.417 11.463 -79.666 1.00 47.19 218 ASP A CA 1
ATOM 1616 C C . ASP A 1 218 ? 3.762 12.163 -79.452 1.00 47.19 218 ASP A C 1
ATOM 1618 O O . ASP A 1 218 ? 3.994 12.998 -78.582 1.00 47.19 218 ASP A O 1
ATOM 1622 N N . THR A 1 219 ? 4.628 11.889 -80.430 1.00 54.31 219 THR A N 1
ATOM 1623 C CA . THR A 1 219 ? 5.169 12.956 -81.279 1.00 54.31 219 THR A CA 1
ATOM 1624 C C . THR A 1 219 ? 4.153 14.081 -81.541 1.00 54.31 219 THR A C 1
ATOM 1626 O O . THR A 1 219 ? 3.031 13.804 -81.952 1.00 54.31 219 THR A O 1
ATOM 1629 N N . ALA A 1 220 ? 4.640 15.323 -81.465 1.00 46.50 220 ALA A N 1
ATOM 1630 C CA . ALA A 1 220 ? 4.034 16.574 -81.938 1.00 46.50 220 ALA A CA 1
ATOM 1631 C C . ALA A 1 220 ? 3.008 17.246 -80.999 1.00 46.50 220 ALA A C 1
ATOM 1633 O O . ALA A 1 220 ? 1.846 16.873 -80.925 1.00 46.50 220 ALA A O 1
ATOM 1634 N N . SER A 1 221 ? 3.358 18.414 -80.448 1.00 41.00 221 SER A N 1
ATOM 1635 C CA . SER A 1 221 ? 3.186 19.686 -81.173 1.00 41.00 221 SER A CA 1
ATOM 1636 C C . SER A 1 221 ? 3.234 20.929 -80.249 1.00 41.00 221 SER A C 1
ATOM 1638 O O . SER A 1 221 ? 2.673 20.907 -79.161 1.00 41.00 221 SER A O 1
ATOM 1640 N N . TRP A 1 222 ? 3.870 22.006 -80.754 1.00 42.44 222 TRP A N 1
ATOM 1641 C CA . TRP A 1 222 ? 3.844 23.429 -80.324 1.00 42.44 222 TRP A CA 1
ATOM 1642 C C . TRP A 1 222 ? 4.453 23.740 -78.932 1.00 42.44 222 TRP A C 1
ATOM 1644 O O . TRP A 1 222 ? 3.977 23.247 -77.922 1.00 42.44 222 TRP A O 1
ATOM 1654 N N . ARG A 1 223 ? 5.485 24.575 -78.758 1.00 39.91 223 ARG A N 1
ATOM 1655 C CA . ARG A 1 223 ? 5.896 25.822 -79.422 1.00 39.91 223 ARG A CA 1
ATOM 1656 C C . ARG A 1 223 ? 7.365 26.112 -79.112 1.00 39.91 223 ARG A C 1
ATOM 1658 O O . ARG A 1 223 ? 7.797 25.731 -78.004 1.00 39.91 223 ARG A O 1
#

Secondary structure (DSSP, 8-state):
---PPPTTHHHHHHHHHHHHHHHHHHHHHS---HHHHHHHHHHHHHHHHHHHS-S---SSS-HHHHHHHHHHHHHHHHHHHHHHHHHHHHHHHH--SHHHHHHHHHHHHHHHHHHHHHHH-GGGHHHHHHIIIIIHHHHHHHHHHHHHHHTSSS--HHHHHHHHHHHHHHHHHHHHHHHTTTS--HHHHHHHHHHHHHHHHHHHTT-----------------

pLDDT: mean 70.43, std 18.7, range [39.91, 96.0]